Protein AF-O67959-F1 (afdb_monomer_lite)

Radius of gyration: 17.28 Å; chains: 1; bounding box: 51×31×46 Å

Foldseek 3Di:
DFFDELVCQVVVVLVVVLVVQLVVVVVVPDDSQRSQQPDDFVSQVSQFQLRYLLQADPPNDDDQCLAQHAFDKFQADKWKAFPVRFTWAWAADRSPDNDDWTFTAGPVRHTQAGDDPDPPPDDRHCVNRQMKIAGHHMPNHGDIGRPSVVVVVVSVQCNRGGHTDHDCPVNVHPNGRHGTPVSVVVVVPD

Sequence (190 aa):
LFGPTRYQWDQNFYRTEINRRVQSAMDDGATQEAAYAAIPEKLAFYDYVGNSPAKGGLFRVGAMVNGDGLATGWLGHISFQDRAGNDLQVRRIPNFFENFPVLLEDQNGVVRADIPFRRAEAKNSFEQQGVTATIYGGSMDGKTFTDTADVKRLARKAQLGEAFTFDRETYASDGVFRSSPRGWFTFGHA

Structure (mmCIF, N/CA/C/O backbone):
data_AF-O67959-F1
#
_entry.id   AF-O67959-F1
#
loop_
_atom_site.group_PDB
_atom_site.id
_atom_site.type_symbol
_atom_site.label_atom_id
_atom_site.label_alt_id
_atom_site.label_comp_id
_atom_site.label_asym_id
_atom_site.label_entity_id
_atom_site.label_seq_id
_atom_site.pdbx_PDB_ins_code
_atom_site.Cartn_x
_atom_site.Cartn_y
_atom_site.Cartn_z
_atom_site.occupancy
_atom_site.B_iso_or_equiv
_atom_site.auth_seq_id
_atom_site.auth_comp_id
_atom_site.auth_asym_id
_atom_site.auth_atom_id
_atom_site.pdbx_PDB_model_num
ATOM 1 N N . LEU A 1 1 ? 20.836 3.569 1.399 1.00 93.75 1 LEU A N 1
ATOM 2 C CA . LEU A 1 1 ? 21.686 3.607 0.188 1.00 93.75 1 LEU A CA 1
ATOM 3 C C . LEU A 1 1 ? 21.119 2.730 -0.928 1.00 93.75 1 LEU A C 1
ATOM 5 O O . LEU A 1 1 ? 20.777 3.279 -1.957 1.00 93.75 1 LEU A O 1
ATOM 9 N N . PHE A 1 2 ? 20.931 1.419 -0.728 1.00 96.31 2 PHE A N 1
ATOM 10 C CA . PHE A 1 2 ? 20.547 0.494 -1.818 1.00 96.31 2 PHE A CA 1
ATOM 11 C C . PHE A 1 2 ? 19.083 0.005 -1.804 1.00 96.31 2 PHE A C 1
ATOM 13 O O . PHE A 1 2 ? 18.748 -0.959 -2.484 1.00 96.31 2 PHE A O 1
ATOM 20 N N . GLY A 1 3 ? 18.211 0.625 -1.007 1.00 96.50 3 GLY A N 1
ATOM 21 C CA . GLY A 1 3 ? 16.834 0.154 -0.803 1.00 96.50 3 GLY A CA 1
ATOM 22 C C . GLY A 1 3 ? 16.719 -1.107 0.077 1.00 96.50 3 GLY A C 1
ATOM 23 O O . GLY A 1 3 ? 17.748 -1.662 0.507 1.00 96.50 3 GLY A O 1
ATOM 24 N N . PRO A 1 4 ? 15.479 -1.541 0.377 1.00 97.81 4 PRO A N 1
ATOM 25 C CA . PRO A 1 4 ? 15.210 -2.719 1.198 1.00 97.81 4 PRO A CA 1
ATOM 26 C C . PRO A 1 4 ? 15.563 -4.022 0.459 1.00 97.81 4 PRO A C 1
ATOM 28 O O . PRO A 1 4 ? 15.975 -4.024 -0.706 1.00 97.81 4 PRO A O 1
ATOM 31 N N . THR A 1 5 ? 15.461 -5.149 1.157 1.00 98.31 5 THR A N 1
ATOM 32 C CA . THR A 1 5 ? 15.641 -6.494 0.594 1.00 98.31 5 THR A CA 1
ATOM 33 C C . THR A 1 5 ? 14.285 -7.156 0.361 1.00 98.31 5 THR A C 1
ATOM 35 O O . THR A 1 5 ? 13.297 -6.827 1.014 1.00 98.31 5 THR A O 1
ATOM 38 N N . ARG A 1 6 ? 14.236 -8.151 -0.534 1.00 97.62 6 ARG A N 1
ATOM 39 C CA . ARG A 1 6 ? 13.015 -8.947 -0.742 1.00 97.62 6 ARG A CA 1
ATOM 40 C C . ARG A 1 6 ? 12.548 -9.669 0.528 1.00 97.62 6 ARG A C 1
ATOM 42 O O . ARG A 1 6 ? 11.352 -9.805 0.741 1.00 97.62 6 ARG A O 1
ATOM 49 N N . TYR A 1 7 ? 13.487 -10.069 1.388 1.00 98.06 7 TYR A N 1
ATOM 50 C CA . TYR A 1 7 ? 13.201 -10.809 2.616 1.00 98.06 7 TYR A CA 1
ATOM 51 C C . TYR A 1 7 ? 12.438 -9.960 3.631 1.00 98.06 7 TYR A C 1
ATOM 53 O O . TYR A 1 7 ? 11.571 -10.476 4.323 1.00 98.06 7 TYR A O 1
ATOM 61 N N . GLN A 1 8 ? 12.702 -8.651 3.671 1.00 98.25 8 GLN A N 1
ATOM 62 C CA . GLN A 1 8 ? 11.958 -7.732 4.533 1.00 98.25 8 GLN A CA 1
ATOM 63 C C . GLN A 1 8 ? 10.479 -7.653 4.140 1.00 98.25 8 GLN A C 1
ATOM 65 O O . GLN A 1 8 ? 9.629 -7.564 5.021 1.00 98.25 8 GLN A O 1
ATOM 70 N N . TRP A 1 9 ? 10.166 -7.739 2.842 1.00 98.25 9 TRP A N 1
ATOM 71 C CA . TRP A 1 9 ? 8.785 -7.871 2.375 1.00 98.25 9 TRP A CA 1
ATOM 72 C C . TRP A 1 9 ? 8.215 -9.260 2.684 1.00 98.25 9 TRP A C 1
ATOM 74 O O . TRP A 1 9 ? 7.156 -9.363 3.296 1.00 98.25 9 TRP A O 1
ATOM 84 N N . ASP A 1 10 ? 8.944 -10.323 2.322 1.00 96.88 10 ASP A N 1
ATOM 85 C CA . ASP A 1 10 ? 8.502 -11.715 2.504 1.00 96.88 10 ASP A CA 1
ATOM 86 C C . ASP A 1 10 ? 8.185 -12.039 3.982 1.00 96.88 10 ASP A C 1
ATOM 88 O O . ASP A 1 10 ? 7.288 -12.831 4.265 1.00 96.88 10 ASP A O 1
ATOM 92 N N . GLN A 1 11 ? 8.888 -11.402 4.924 1.00 97.44 11 GLN A N 1
ATOM 93 C CA . GLN A 1 11 ? 8.738 -11.596 6.371 1.00 97.44 11 GLN A CA 1
ATOM 94 C C . GLN A 1 11 ? 7.894 -10.512 7.062 1.00 97.44 11 GLN A C 1
ATOM 96 O O . GLN A 1 11 ? 7.811 -10.511 8.287 1.00 97.44 11 GLN A O 1
ATOM 101 N N . ASN A 1 12 ? 7.272 -9.584 6.320 1.00 97.00 12 ASN A N 1
ATOM 102 C CA . ASN A 1 12 ? 6.510 -8.461 6.890 1.00 97.00 12 ASN A CA 1
ATOM 103 C C . ASN A 1 12 ? 7.316 -7.632 7.918 1.00 97.00 12 ASN A C 1
ATOM 105 O O . ASN A 1 12 ? 6.776 -7.196 8.937 1.00 97.00 12 ASN A O 1
ATOM 109 N N . PHE A 1 13 ? 8.613 -7.420 7.678 1.00 98.31 13 PHE A N 1
ATOM 110 C CA . PHE A 1 13 ? 9.527 -6.794 8.640 1.00 98.31 13 PHE A CA 1
ATOM 111 C C . PHE A 1 13 ? 9.074 -5.382 9.042 1.00 98.31 13 PHE A C 1
ATOM 113 O O . PHE A 1 13 ? 8.917 -5.087 10.225 1.00 98.31 13 PHE A O 1
ATOM 120 N N . TYR A 1 14 ? 8.821 -4.514 8.056 1.00 98.19 14 TYR A N 1
ATOM 121 C CA . TYR A 1 14 ? 8.426 -3.127 8.311 1.00 98.19 14 TYR A CA 1
ATOM 122 C C . TYR A 1 14 ? 7.000 -3.024 8.848 1.00 98.19 14 TYR A C 1
ATOM 124 O O . TYR A 1 14 ? 6.778 -2.298 9.811 1.00 98.19 14 TYR A O 1
ATOM 132 N N . ARG A 1 15 ? 6.070 -3.824 8.316 1.00 97.44 15 ARG A N 1
ATOM 133 C CA . ARG A 1 15 ? 4.720 -3.977 8.871 1.00 97.44 15 ARG A CA 1
ATOM 134 C C . ARG A 1 15 ? 4.730 -4.329 10.360 1.00 97.44 15 ARG A C 1
ATOM 136 O O . ARG A 1 15 ? 3.985 -3.742 11.135 1.00 97.44 15 ARG A O 1
ATOM 143 N N . THR A 1 16 ? 5.581 -5.273 10.764 1.00 98.00 16 THR A N 1
ATOM 144 C CA . THR A 1 16 ? 5.701 -5.699 12.167 1.00 98.00 16 THR A CA 1
ATOM 145 C C . THR A 1 16 ? 6.178 -4.548 13.052 1.00 98.00 16 THR A C 1
ATOM 147 O O . THR A 1 16 ? 5.622 -4.331 14.125 1.00 98.00 16 THR A O 1
ATOM 150 N N . GLU A 1 17 ? 7.157 -3.764 12.592 1.00 98.25 17 GLU A N 1
ATOM 151 C CA . GLU A 1 17 ? 7.632 -2.582 13.323 1.00 98.25 17 GLU A CA 1
ATOM 152 C C . GLU A 1 17 ? 6.582 -1.461 13.387 1.00 98.25 17 GLU A C 1
ATOM 154 O O . GLU A 1 17 ? 6.448 -0.823 14.431 1.00 98.25 17 GLU A O 1
ATOM 159 N N . ILE A 1 18 ? 5.816 -1.231 12.313 1.00 98.12 18 ILE A N 1
ATOM 160 C CA . ILE A 1 18 ? 4.696 -0.274 12.310 1.00 98.12 18 ILE A CA 1
ATOM 161 C C . ILE A 1 18 ? 3.660 -0.697 13.353 1.00 98.12 18 ILE A C 1
ATOM 163 O O . ILE A 1 18 ? 3.357 0.084 14.252 1.00 98.12 18 ILE A O 1
ATOM 167 N N . ASN A 1 19 ? 3.199 -1.950 13.302 1.00 97.00 19 ASN A N 1
ATOM 168 C CA . ASN A 1 19 ? 2.220 -2.480 14.250 1.00 97.00 19 ASN A CA 1
ATOM 169 C C . ASN A 1 19 ? 2.716 -2.383 15.698 1.00 97.00 19 ASN A C 1
ATOM 171 O O . ASN A 1 19 ? 1.959 -1.983 16.576 1.00 97.00 19 ASN A O 1
ATOM 175 N N . ARG A 1 20 ? 3.997 -2.685 15.954 1.00 98.38 20 ARG A N 1
ATOM 176 C CA . ARG A 1 20 ? 4.595 -2.566 17.292 1.00 98.38 20 ARG A CA 1
ATOM 177 C C . ARG A 1 20 ? 4.549 -1.128 17.816 1.00 98.38 20 ARG A C 1
ATOM 179 O O . ARG A 1 20 ? 4.252 -0.921 18.988 1.00 98.38 20 ARG A O 1
ATOM 186 N N . ARG A 1 21 ? 4.860 -0.136 16.973 1.00 98.38 21 ARG A N 1
ATOM 187 C CA . ARG A 1 21 ? 4.819 1.287 17.357 1.00 98.38 21 ARG A CA 1
ATOM 188 C C . ARG A 1 21 ? 3.401 1.775 17.605 1.00 98.38 21 ARG A C 1
ATOM 190 O O . ARG A 1 21 ? 3.183 2.451 18.602 1.00 98.38 21 ARG A O 1
ATOM 197 N N . VAL A 1 22 ? 2.472 1.420 16.717 1.00 97.81 22 VAL A N 1
ATOM 198 C CA . VAL A 1 22 ? 1.054 1.771 16.860 1.00 97.81 22 VAL A CA 1
ATOM 199 C C . VAL A 1 22 ? 0.502 1.175 18.148 1.00 97.81 22 VAL A C 1
ATOM 201 O O . VAL A 1 22 ? -0.049 1.913 18.956 1.00 97.81 22 VAL A O 1
ATOM 204 N N . GLN A 1 23 ? 0.733 -0.120 18.386 1.00 97.31 23 GLN A N 1
ATOM 205 C CA . GLN A 1 23 ? 0.264 -0.787 19.597 1.00 97.31 23 GLN A CA 1
ATOM 206 C C . GLN A 1 23 ? 0.849 -0.145 20.855 1.00 97.31 23 GLN A C 1
ATOM 208 O O . GLN A 1 23 ? 0.097 0.189 21.756 1.00 97.31 23 GLN A O 1
ATOM 213 N N . SER A 1 24 ? 2.161 0.115 20.887 1.00 98.12 24 SER A N 1
ATOM 214 C CA . SER A 1 24 ? 2.796 0.789 22.027 1.00 98.12 24 SER A CA 1
ATOM 215 C C . SER A 1 24 ? 2.185 2.165 22.298 1.00 98.12 24 SER A C 1
ATOM 217 O O . SER A 1 24 ? 1.927 2.495 23.446 1.00 98.12 24 SER A O 1
ATOM 219 N N . ALA A 1 25 ? 1.926 2.963 21.258 1.00 97.62 25 ALA A N 1
ATOM 220 C CA . ALA A 1 25 ? 1.303 4.274 21.427 1.00 97.62 25 ALA A CA 1
ATOM 221 C C . ALA A 1 25 ? -0.144 4.161 21.938 1.00 97.62 25 ALA A C 1
ATOM 223 O O . ALA A 1 25 ? -0.565 4.965 22.768 1.00 97.62 25 ALA A O 1
ATOM 224 N N . MET A 1 26 ? -0.898 3.168 21.461 1.00 97.12 26 MET A N 1
ATOM 225 C CA . MET A 1 26 ? -2.262 2.905 21.926 1.00 97.12 26 MET A CA 1
ATOM 226 C C . MET A 1 26 ? -2.289 2.396 23.374 1.00 97.12 26 MET A C 1
ATOM 228 O O . MET A 1 26 ? -3.146 2.824 24.144 1.00 97.12 26 MET A O 1
ATOM 232 N N . ASP A 1 27 ? -1.331 1.553 23.766 1.00 97.69 27 ASP A N 1
ATOM 233 C CA . ASP A 1 27 ? -1.157 1.091 25.149 1.00 97.69 27 ASP A CA 1
ATOM 234 C C . ASP A 1 27 ? -0.826 2.266 26.092 1.00 97.69 27 ASP A C 1
ATOM 236 O O . ASP A 1 27 ? -1.288 2.297 27.233 1.00 97.69 27 ASP A O 1
ATOM 240 N N . ASP A 1 28 ? -0.109 3.277 25.587 1.00 97.06 28 ASP A N 1
ATOM 241 C CA . ASP A 1 28 ? 0.183 4.541 26.279 1.00 97.06 28 ASP A CA 1
ATOM 242 C C . ASP A 1 28 ? -0.999 5.545 26.251 1.00 97.06 28 ASP A C 1
ATOM 244 O O . ASP A 1 28 ? -0.882 6.674 26.738 1.00 97.06 28 ASP A O 1
ATOM 248 N N . GLY A 1 29 ? -2.156 5.151 25.705 1.00 97.12 29 GLY A N 1
ATOM 249 C CA . GLY A 1 29 ? -3.402 5.925 25.713 1.00 97.12 29 GLY A CA 1
ATOM 250 C C . GLY A 1 29 ? -3.641 6.815 24.489 1.00 97.12 29 GLY A C 1
ATOM 251 O O . GLY A 1 29 ? -4.577 7.619 24.501 1.00 97.12 29 GLY A O 1
ATOM 252 N N . ALA A 1 30 ? -2.831 6.704 23.432 1.00 97.00 30 ALA A N 1
ATOM 253 C CA . ALA A 1 30 ? -3.096 7.406 22.177 1.00 97.00 30 ALA A CA 1
ATOM 254 C C . ALA A 1 30 ? -4.336 6.836 21.468 1.00 97.00 30 ALA A C 1
ATOM 256 O O . ALA A 1 30 ? -4.597 5.632 21.499 1.00 97.00 30 ALA A O 1
ATOM 257 N N . THR A 1 31 ? -5.080 7.693 20.763 1.00 96.31 31 THR A N 1
ATOM 258 C CA . THR A 1 31 ? -6.111 7.213 19.831 1.00 96.31 31 THR A CA 1
ATOM 259 C C . THR A 1 31 ? -5.458 6.533 18.628 1.00 96.31 31 THR A C 1
ATOM 261 O O . THR A 1 31 ? -4.273 6.738 18.351 1.00 96.31 31 THR A O 1
ATOM 264 N N . GLN A 1 32 ? -6.224 5.738 17.880 1.00 93.44 32 GLN A N 1
ATOM 265 C CA . GLN A 1 32 ? -5.716 5.068 16.682 1.00 93.44 32 GLN A CA 1
ATOM 266 C C . GLN A 1 32 ? -5.215 6.081 15.639 1.00 93.44 32 GLN A C 1
ATOM 268 O O . GLN A 1 32 ? -4.137 5.900 15.072 1.00 93.44 32 GLN A O 1
ATOM 273 N N . GLU A 1 33 ? -5.937 7.187 15.449 1.00 94.94 33 GLU A N 1
ATOM 274 C CA . GLU A 1 33 ? -5.541 8.307 14.585 1.00 94.94 33 GLU A CA 1
ATOM 275 C C . GLU A 1 33 ? -4.178 8.866 15.014 1.00 94.94 33 GLU A C 1
ATOM 277 O O . GLU A 1 33 ? -3.256 8.951 14.204 1.00 94.94 33 GLU A O 1
ATOM 282 N N . ALA A 1 34 ? -4.013 9.177 16.306 1.00 96.38 34 ALA A N 1
ATOM 283 C CA . ALA A 1 34 ? -2.767 9.724 16.839 1.00 96.38 34 ALA A CA 1
ATOM 284 C C . ALA A 1 34 ? -1.597 8.730 16.727 1.00 96.38 34 ALA A C 1
ATOM 286 O O . ALA A 1 34 ? -0.476 9.122 16.392 1.00 96.38 34 ALA A O 1
ATOM 287 N N . ALA A 1 35 ? -1.858 7.442 16.964 1.00 97.56 35 ALA A N 1
ATOM 288 C CA . ALA A 1 35 ? -0.858 6.386 16.871 1.00 97.56 35 ALA A CA 1
ATOM 289 C C . ALA A 1 35 ? -0.330 6.221 15.435 1.00 97.56 35 ALA A C 1
ATOM 291 O O . ALA A 1 35 ? 0.885 6.153 15.231 1.00 97.56 35 ALA A O 1
ATOM 292 N N . TYR A 1 36 ? -1.212 6.218 14.429 1.00 97.44 36 TYR A N 1
ATOM 293 C CA . TYR A 1 36 ? -0.796 6.160 13.023 1.00 97.44 36 TYR A CA 1
ATOM 294 C C . TYR A 1 36 ? -0.210 7.481 12.518 1.00 97.44 36 TYR A C 1
ATOM 296 O O . TYR A 1 36 ? 0.742 7.454 11.738 1.00 97.44 36 TYR A O 1
ATOM 304 N N . ALA A 1 37 ? -0.697 8.632 12.989 1.00 96.19 37 ALA A N 1
ATOM 305 C CA . ALA A 1 37 ? -0.118 9.936 12.663 1.00 96.19 37 ALA A CA 1
ATOM 306 C C . ALA A 1 37 ? 1.339 10.074 13.145 1.00 96.19 37 ALA A C 1
ATOM 308 O O . ALA A 1 37 ? 2.130 10.787 12.528 1.00 96.19 37 ALA A O 1
ATOM 309 N N . ALA A 1 38 ? 1.722 9.360 14.209 1.00 97.00 38 ALA A N 1
ATOM 310 C CA . ALA A 1 38 ? 3.095 9.321 14.711 1.00 97.00 38 ALA A CA 1
ATOM 311 C C . ALA A 1 38 ? 4.044 8.431 13.879 1.00 97.00 38 ALA A C 1
ATOM 313 O O . ALA A 1 38 ? 5.261 8.444 14.107 1.00 97.00 38 ALA A O 1
ATOM 314 N N . ILE A 1 39 ? 3.535 7.646 12.922 1.00 98.06 39 ILE A N 1
ATOM 315 C CA . ILE A 1 39 ? 4.366 6.783 12.077 1.00 98.06 39 ILE A CA 1
ATOM 316 C C . ILE A 1 39 ? 5.123 7.629 11.046 1.00 98.06 39 ILE A C 1
ATOM 318 O O . ILE A 1 39 ? 4.508 8.335 10.249 1.00 98.06 39 ILE A O 1
ATOM 322 N N . PRO A 1 40 ? 6.468 7.542 10.988 1.00 97.94 40 PRO A N 1
ATOM 323 C CA . PRO A 1 40 ? 7.226 8.271 9.980 1.00 97.94 40 PRO A CA 1
ATOM 324 C C . PRO A 1 40 ? 6.880 7.785 8.570 1.00 97.94 40 PRO A C 1
ATOM 326 O O . PRO A 1 40 ? 6.991 6.588 8.292 1.00 97.94 40 PRO A O 1
ATOM 329 N N . GLU A 1 41 ? 6.600 8.702 7.639 1.00 97.50 41 GLU A N 1
ATOM 330 C CA . GLU A 1 41 ? 6.293 8.346 6.242 1.00 97.50 41 GLU A CA 1
ATOM 331 C C . GLU A 1 41 ? 7.388 7.487 5.600 1.00 97.50 41 GLU A C 1
ATOM 333 O O . GLU A 1 41 ? 7.112 6.578 4.826 1.00 97.50 41 GLU A O 1
ATOM 338 N N . LYS A 1 42 ? 8.652 7.715 5.972 1.00 97.69 42 LYS A N 1
ATOM 339 C CA . LYS A 1 42 ? 9.783 6.904 5.507 1.00 97.69 42 LYS A CA 1
ATOM 340 C C . LYS A 1 42 ? 9.677 5.439 5.937 1.00 97.69 42 LYS A C 1
ATOM 342 O O . LYS A 1 42 ? 10.090 4.560 5.185 1.00 97.69 42 LYS A O 1
ATOM 347 N N . LEU A 1 43 ? 9.177 5.177 7.146 1.00 98.25 43 LEU A N 1
ATOM 348 C CA . LEU A 1 43 ? 8.950 3.817 7.633 1.00 98.25 43 LEU A CA 1
ATOM 349 C C . LEU A 1 43 ? 7.789 3.172 6.871 1.00 98.25 43 LEU A C 1
ATOM 351 O O . LEU A 1 43 ? 7.957 2.061 6.375 1.00 98.25 43 LEU A O 1
ATOM 355 N N . ALA A 1 44 ? 6.676 3.893 6.711 1.00 98.12 44 ALA A N 1
ATOM 356 C CA . ALA A 1 44 ? 5.541 3.439 5.909 1.00 98.12 44 ALA A CA 1
ATOM 357 C C . ALA A 1 44 ? 5.959 3.138 4.459 1.00 98.12 44 ALA A C 1
ATOM 359 O O . ALA A 1 44 ? 5.588 2.110 3.903 1.00 98.12 44 ALA A O 1
ATOM 360 N N . PHE A 1 45 ? 6.820 3.966 3.862 1.00 98.38 45 PHE A N 1
ATOM 361 C CA . PHE A 1 45 ? 7.267 3.772 2.485 1.00 98.38 45 PHE A CA 1
ATOM 362 C C . PHE A 1 45 ? 8.128 2.517 2.317 1.00 98.38 45 PHE A C 1
ATOM 364 O O . PHE A 1 45 ? 8.064 1.860 1.283 1.00 98.38 45 PHE A O 1
ATOM 371 N N . TYR A 1 46 ? 8.899 2.112 3.330 1.00 98.31 46 TYR A N 1
ATOM 372 C CA . TYR A 1 46 ? 9.590 0.820 3.275 1.00 98.31 46 TYR A CA 1
ATOM 373 C C . TYR A 1 46 ? 8.632 -0.378 3.289 1.00 98.31 46 TYR A C 1
ATOM 375 O O . TYR A 1 46 ? 8.996 -1.442 2.787 1.00 98.31 46 TYR A O 1
ATOM 383 N N . ASP A 1 47 ? 7.416 -0.208 3.809 1.00 98.44 47 ASP A N 1
ATOM 384 C CA . ASP A 1 47 ? 6.373 -1.231 3.856 1.00 98.44 47 ASP A CA 1
ATOM 385 C C . ASP A 1 47 ? 5.457 -1.222 2.615 1.00 98.44 47 ASP A C 1
ATOM 387 O O . ASP A 1 47 ? 4.262 -1.506 2.688 1.00 98.44 47 ASP A O 1
ATOM 391 N N . TYR A 1 48 ? 6.031 -0.909 1.453 1.00 98.38 48 TYR A N 1
ATOM 392 C CA . TYR A 1 48 ? 5.372 -0.905 0.149 1.00 98.38 48 TYR A CA 1
ATOM 393 C C . TYR A 1 48 ? 6.145 -1.779 -0.847 1.00 98.38 48 TYR A C 1
ATOM 395 O O . TYR A 1 48 ? 7.360 -1.642 -1.020 1.00 98.38 48 TYR A O 1
ATOM 403 N N . VAL A 1 49 ? 5.440 -2.683 -1.532 1.00 98.19 49 VAL A N 1
ATOM 404 C CA . VAL A 1 49 ? 6.042 -3.727 -2.377 1.00 98.19 49 VAL A CA 1
ATOM 405 C C . VAL A 1 49 ? 6.780 -3.178 -3.593 1.00 98.19 49 VAL A C 1
ATOM 407 O O . VAL A 1 49 ? 7.709 -3.827 -4.071 1.00 98.19 49 VAL A O 1
ATOM 410 N N . GLY A 1 50 ? 6.430 -1.978 -4.071 1.00 97.75 50 GLY A N 1
ATOM 411 C CA . GLY A 1 50 ? 7.156 -1.327 -5.166 1.00 97.75 50 GLY A CA 1
ATOM 412 C C . GLY A 1 50 ? 8.618 -1.037 -4.820 1.00 97.75 50 GLY A C 1
ATOM 413 O O . GLY A 1 50 ? 9.452 -0.948 -5.715 1.00 97.75 50 GLY A O 1
ATOM 414 N N . ASN A 1 51 ? 8.959 -1.009 -3.525 1.00 98.25 51 ASN A N 1
ATOM 415 C CA . ASN A 1 51 ? 10.337 -0.896 -3.056 1.00 98.25 51 ASN A CA 1
ATOM 416 C C . ASN A 1 51 ? 11.089 -2.234 -2.980 1.00 98.25 51 ASN A C 1
ATOM 418 O O . ASN A 1 51 ? 12.306 -2.242 -2.769 1.00 98.25 51 ASN A O 1
ATOM 422 N N . SER A 1 52 ? 10.408 -3.368 -3.172 1.00 97.94 52 SER A N 1
ATOM 423 C CA . SER A 1 52 ? 11.047 -4.680 -3.205 1.00 97.94 52 SER A CA 1
ATOM 424 C C . SER A 1 52 ? 11.912 -4.835 -4.464 1.00 97.94 52 SER A C 1
ATOM 426 O O . SER A 1 52 ? 11.411 -4.704 -5.583 1.00 97.94 52 SER A O 1
ATOM 428 N N . PRO A 1 53 ? 13.197 -5.220 -4.335 1.00 97.69 53 PRO A N 1
ATOM 429 C CA . PRO A 1 53 ? 14.065 -5.450 -5.492 1.00 97.69 53 PRO A CA 1
ATOM 430 C C . PRO A 1 53 ? 13.64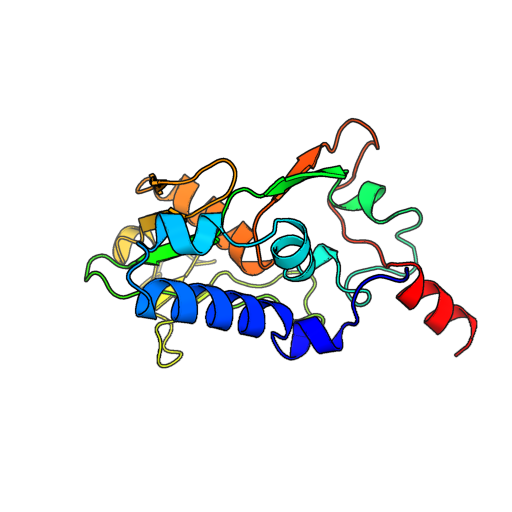2 -6.668 -6.334 1.00 97.69 53 PRO A C 1
ATOM 432 O O . PRO A 1 53 ? 14.201 -6.889 -7.401 1.00 97.69 53 PRO A O 1
ATOM 435 N N . ALA A 1 54 ? 12.675 -7.468 -5.871 1.00 97.50 54 ALA A N 1
ATOM 436 C CA . ALA A 1 54 ? 12.199 -8.676 -6.545 1.00 97.50 54 ALA A CA 1
ATOM 437 C C . ALA A 1 54 ? 10.921 -8.464 -7.385 1.00 97.50 54 ALA A C 1
ATOM 439 O O . ALA A 1 54 ? 10.272 -9.440 -7.744 1.00 97.50 54 ALA A O 1
ATOM 440 N N . LYS A 1 55 ? 10.553 -7.209 -7.691 1.00 96.06 55 LYS A N 1
ATOM 441 C CA . LYS A 1 55 ? 9.364 -6.851 -8.495 1.00 96.06 55 LYS A CA 1
ATOM 442 C C . LYS A 1 55 ? 9.672 -6.249 -9.871 1.00 96.06 55 LYS A C 1
ATOM 444 O O . LYS A 1 55 ? 8.752 -5.866 -10.591 1.00 96.06 55 LYS A O 1
ATOM 449 N N . GLY A 1 56 ? 10.950 -6.132 -10.229 1.00 95.00 56 GLY A N 1
ATOM 450 C CA . GLY A 1 56 ? 11.373 -5.602 -11.526 1.00 95.00 56 GLY A CA 1
ATOM 451 C C . GLY A 1 56 ? 11.188 -6.582 -12.688 1.00 95.00 56 GLY A C 1
ATOM 452 O O . GLY A 1 56 ? 10.575 -7.633 -12.556 1.00 95.00 56 GLY A O 1
ATOM 453 N N . GLY A 1 57 ? 11.770 -6.245 -13.839 1.00 95.88 57 GLY A N 1
ATOM 454 C CA . GLY A 1 57 ? 11.855 -7.133 -14.998 1.00 95.88 57 GLY A CA 1
ATOM 455 C C . GLY A 1 57 ? 13.101 -6.822 -15.823 1.00 95.88 57 GLY A C 1
ATOM 456 O O . GLY A 1 57 ? 13.550 -5.678 -15.836 1.00 95.88 57 GLY A O 1
ATOM 457 N N . LEU A 1 58 ? 13.650 -7.824 -16.517 1.00 97.12 58 LEU A N 1
ATOM 458 C CA . LEU A 1 58 ? 14.949 -7.724 -17.204 1.00 97.12 58 LEU A CA 1
ATOM 459 C C . LEU A 1 58 ? 15.020 -6.573 -18.221 1.00 97.12 58 LEU A C 1
ATOM 461 O O . LEU A 1 58 ? 16.035 -5.899 -18.326 1.00 97.12 58 LEU A O 1
ATOM 465 N N . PHE A 1 59 ? 13.930 -6.325 -18.944 1.00 97.44 59 P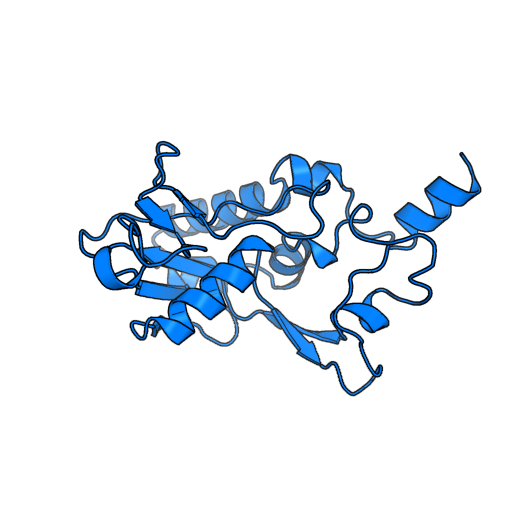HE A N 1
ATOM 466 C CA . PHE A 1 59 ? 13.857 -5.256 -19.947 1.00 97.44 59 PHE A CA 1
ATOM 467 C C . PHE A 1 59 ? 13.088 -4.022 -19.461 1.00 97.44 59 PHE A C 1
ATOM 469 O O . PHE A 1 59 ? 12.852 -3.091 -20.227 1.00 97.44 59 PHE A O 1
ATOM 476 N N . ARG A 1 60 ? 12.711 -3.980 -18.177 1.00 96.06 60 ARG A N 1
ATOM 477 C CA . ARG A 1 60 ? 12.110 -2.798 -17.548 1.00 96.06 60 ARG A CA 1
ATOM 478 C C . ARG A 1 60 ? 13.240 -1.884 -17.074 1.00 96.06 60 ARG A C 1
ATOM 480 O O . ARG A 1 60 ? 13.612 -1.879 -15.902 1.00 96.06 60 ARG A O 1
ATOM 487 N N . VAL A 1 61 ? 13.836 -1.178 -18.030 1.00 94.44 61 VAL A N 1
ATOM 488 C CA . VAL A 1 61 ? 15.003 -0.314 -17.813 1.00 94.44 61 VAL A CA 1
ATOM 489 C C . VAL A 1 61 ? 14.630 0.999 -17.118 1.00 94.44 61 VAL A C 1
ATOM 491 O O . VAL A 1 61 ? 13.480 1.441 -17.159 1.00 94.44 61 VAL A O 1
ATOM 494 N N . GLY A 1 62 ? 15.623 1.651 -16.515 1.00 95.31 62 GLY A N 1
ATOM 495 C CA . GLY A 1 62 ? 15.471 2.959 -15.876 1.00 95.31 62 GLY A CA 1
ATOM 496 C C . GLY A 1 62 ? 15.289 2.894 -14.360 1.00 95.31 62 GLY A C 1
ATOM 497 O O . GLY A 1 62 ? 15.450 1.845 -13.733 1.00 95.31 62 GLY A O 1
ATOM 498 N N . ALA A 1 63 ? 14.995 4.049 -13.767 1.00 97.38 63 ALA A N 1
ATOM 499 C CA . ALA A 1 63 ? 14.839 4.196 -12.326 1.00 97.38 63 ALA A CA 1
ATOM 500 C C . ALA A 1 63 ? 13.463 3.702 -11.865 1.00 97.38 63 ALA A C 1
ATOM 502 O O . ALA A 1 63 ? 12.512 3.681 -12.639 1.00 97.38 63 ALA A O 1
ATOM 503 N N . MET A 1 64 ? 13.331 3.360 -10.581 1.00 98.19 64 MET A N 1
ATOM 504 C CA . MET A 1 64 ? 12.051 2.921 -10.003 1.00 98.19 64 MET A CA 1
ATOM 505 C C . MET A 1 64 ? 10.919 3.924 -10.258 1.00 98.19 64 MET A C 1
ATOM 507 O O . MET A 1 64 ? 9.837 3.515 -10.661 1.00 98.19 64 MET A O 1
ATOM 511 N N . VAL A 1 65 ? 11.220 5.225 -10.177 1.00 98.00 65 VAL A N 1
ATOM 512 C CA . VAL A 1 65 ? 10.265 6.312 -10.451 1.00 98.00 65 VAL A CA 1
ATOM 513 C C . VAL A 1 65 ? 9.725 6.332 -11.883 1.00 98.00 65 VAL A C 1
ATOM 515 O O . VAL A 1 65 ? 8.654 6.872 -12.093 1.00 98.00 65 VAL A O 1
ATOM 518 N N . ASN A 1 66 ? 10.398 5.722 -12.868 1.00 97.69 66 ASN A N 1
ATOM 519 C CA . ASN A 1 66 ? 9.834 5.565 -14.217 1.00 97.69 66 ASN A CA 1
ATOM 520 C C . ASN A 1 66 ? 8.701 4.519 -14.262 1.00 97.69 66 ASN A C 1
ATOM 522 O O . ASN A 1 66 ? 8.014 4.401 -15.275 1.00 97.69 66 ASN A O 1
ATOM 526 N N . GLY A 1 67 ? 8.541 3.729 -13.197 1.00 97.44 67 GLY A N 1
ATOM 527 C CA . GLY A 1 67 ? 7.490 2.736 -13.027 1.00 97.44 67 GLY A CA 1
ATOM 528 C C . GLY A 1 67 ? 6.256 3.307 -12.368 1.00 97.44 67 GLY A C 1
ATOM 529 O O . GLY A 1 67 ? 5.368 3.829 -13.033 1.00 97.44 67 GLY A O 1
ATOM 530 N N . ASP A 1 68 ? 6.177 3.170 -11.054 1.00 96.50 68 ASP A N 1
ATOM 531 C CA . ASP A 1 68 ? 5.017 3.584 -10.266 1.00 96.50 68 ASP A CA 1
ATOM 532 C C . ASP A 1 68 ? 4.909 5.104 -10.070 1.00 96.50 68 ASP A C 1
ATOM 534 O O . ASP A 1 68 ? 3.804 5.605 -9.852 1.00 96.50 68 ASP A O 1
ATOM 538 N N . GLY A 1 69 ? 6.011 5.833 -10.243 1.00 98.00 69 GLY A N 1
ATOM 539 C CA . GLY A 1 69 ? 6.066 7.293 -10.216 1.00 98.00 69 GLY A CA 1
ATOM 540 C C . GLY A 1 69 ? 6.892 7.841 -9.057 1.00 98.00 69 GLY A C 1
ATOM 541 O O . GLY A 1 69 ? 7.467 7.105 -8.252 1.00 98.00 69 GLY A O 1
ATOM 542 N N . LEU A 1 70 ? 6.946 9.166 -8.949 1.00 97.88 70 LEU A N 1
ATOM 543 C CA . LEU A 1 70 ? 7.543 9.841 -7.801 1.00 97.88 70 LEU A CA 1
ATOM 544 C C . LEU A 1 70 ? 6.547 9.839 -6.638 1.00 97.88 70 LEU A C 1
ATOM 546 O O . LEU A 1 70 ? 5.492 10.459 -6.735 1.00 97.88 70 LEU A O 1
ATOM 550 N N . ALA A 1 71 ? 6.874 9.167 -5.535 1.00 97.19 71 ALA A N 1
ATOM 551 C CA . ALA A 1 71 ? 6.042 9.196 -4.334 1.00 97.19 71 ALA A CA 1
ATOM 552 C C . ALA A 1 71 ? 5.975 10.624 -3.760 1.00 97.19 71 ALA A C 1
ATOM 554 O O . ALA A 1 71 ? 7.009 11.207 -3.434 1.00 97.19 71 ALA A O 1
ATOM 555 N N . THR A 1 72 ? 4.768 11.179 -3.632 1.00 96.56 72 THR A N 1
ATOM 556 C CA . THR A 1 72 ? 4.545 12.565 -3.180 1.00 96.56 72 THR A CA 1
ATOM 557 C C . THR A 1 72 ? 4.034 12.671 -1.747 1.00 96.56 72 THR A C 1
ATOM 559 O O . THR A 1 72 ? 4.169 13.728 -1.139 1.00 96.56 72 THR A O 1
ATOM 562 N N . GLY A 1 73 ? 3.445 11.606 -1.200 1.00 96.75 73 GLY A N 1
ATOM 563 C CA . GLY A 1 73 ? 2.958 11.595 0.178 1.00 96.75 73 GLY A CA 1
ATOM 564 C C . GLY A 1 73 ? 2.254 10.299 0.560 1.00 96.75 73 GLY A C 1
ATOM 565 O O . GLY A 1 73 ? 1.726 9.580 -0.302 1.00 96.75 73 GLY A O 1
ATOM 566 N N . TRP A 1 74 ? 2.249 10.004 1.859 1.00 98.19 74 TRP A N 1
ATOM 567 C CA . TRP A 1 74 ? 1.542 8.853 2.413 1.00 98.19 74 TRP A CA 1
ATOM 568 C C . TRP A 1 74 ? 0.035 9.145 2.479 1.00 98.19 74 TRP A C 1
ATOM 570 O O . TRP A 1 74 ? -0.404 10.215 2.916 1.00 98.19 74 TRP A O 1
ATOM 580 N N . LEU A 1 75 ? -0.789 8.204 2.009 1.00 97.12 75 LEU A N 1
ATOM 581 C CA . LEU A 1 75 ? -2.247 8.320 2.132 1.00 97.12 75 LEU A CA 1
ATOM 582 C C . LEU A 1 75 ? -2.694 8.137 3.585 1.00 97.12 75 LEU A C 1
ATOM 584 O O . LEU A 1 75 ? -3.668 8.767 3.979 1.00 97.12 75 LEU A O 1
ATOM 588 N N . GLY A 1 76 ? -1.968 7.324 4.350 1.00 97.19 76 GLY A N 1
ATOM 589 C CA . GLY A 1 76 ? -2.374 6.829 5.660 1.00 97.19 76 GLY A CA 1
ATOM 590 C C . GLY A 1 76 ? -2.582 5.318 5.639 1.00 97.19 76 GLY A C 1
ATOM 591 O O . GLY A 1 76 ? -2.678 4.697 4.572 1.00 97.19 76 GLY A O 1
ATOM 592 N N . HIS A 1 77 ? -2.662 4.732 6.827 1.00 97.94 77 HIS A N 1
ATOM 593 C CA . HIS A 1 77 ? -2.944 3.319 7.005 1.00 97.94 77 HIS A CA 1
ATOM 594 C C . HIS A 1 77 ? -4.427 3.044 6.768 1.00 97.94 77 HIS A C 1
ATOM 596 O O . HIS A 1 77 ? -5.287 3.657 7.397 1.00 97.94 77 HIS A O 1
ATOM 602 N N . ILE A 1 78 ? -4.734 2.111 5.869 1.00 98.00 78 ILE A N 1
ATOM 603 C CA . ILE A 1 78 ? -6.111 1.771 5.509 1.00 98.00 78 ILE A CA 1
ATOM 604 C C . ILE A 1 78 ? -6.561 0.577 6.355 1.00 98.00 78 ILE A C 1
ATOM 606 O O . ILE A 1 78 ? -6.109 -0.546 6.125 1.00 98.00 78 ILE A O 1
ATOM 610 N N . SER A 1 79 ? -7.473 0.819 7.290 1.00 97.31 79 SER A N 1
ATOM 611 C CA . SER A 1 79 ? -8.171 -0.220 8.047 1.00 97.31 79 SER A CA 1
ATOM 612 C C . SER A 1 79 ? -9.474 -0.601 7.352 1.00 97.31 79 SER A C 1
ATOM 614 O O . SER A 1 79 ? -10.156 0.267 6.806 1.00 97.31 79 SER A O 1
ATOM 616 N N . PHE A 1 80 ? -9.833 -1.883 7.372 1.00 98.25 80 PHE A N 1
ATOM 617 C CA . PHE A 1 80 ? -11.076 -2.389 6.791 1.00 98.25 80 PHE A CA 1
ATOM 618 C C . PHE A 1 80 ? -11.914 -3.072 7.861 1.00 98.25 80 PHE A C 1
ATOM 620 O O . PHE A 1 80 ? -11.372 -3.818 8.671 1.00 98.25 80 PHE A O 1
ATOM 627 N N . GLN A 1 81 ? -13.229 -2.877 7.813 1.00 97.81 81 GLN A N 1
ATOM 628 C CA . GLN A 1 81 ? -14.175 -3.569 8.688 1.00 97.81 81 GLN A CA 1
ATOM 629 C C . GLN A 1 81 ? -15.332 -4.143 7.878 1.00 97.81 81 GLN A C 1
ATOM 631 O O . GLN A 1 81 ? -15.722 -3.573 6.857 1.00 97.81 81 GLN A O 1
ATOM 636 N N . ASP A 1 82 ? -15.873 -5.280 8.311 1.00 95.81 82 ASP A N 1
ATOM 637 C CA . ASP A 1 82 ? -17.141 -5.796 7.786 1.00 95.81 82 ASP A CA 1
ATOM 638 C C . ASP A 1 82 ? -18.355 -5.138 8.469 1.00 95.81 82 ASP A C 1
ATOM 640 O O . ASP A 1 82 ? -18.230 -4.355 9.413 1.00 95.81 82 ASP A O 1
ATOM 644 N N . ARG A 1 83 ? -19.570 -5.481 8.021 1.00 94.94 83 ARG A N 1
ATOM 645 C CA . ARG A 1 83 ? -20.812 -4.981 8.637 1.00 94.94 83 ARG A CA 1
ATOM 646 C C . ARG A 1 83 ? -20.958 -5.354 10.121 1.00 94.94 83 ARG A C 1
ATOM 648 O O . ARG A 1 83 ? -21.704 -4.685 10.832 1.00 94.94 83 ARG A O 1
ATOM 655 N N . ALA A 1 84 ? -20.308 -6.424 10.576 1.00 93.12 84 ALA A N 1
ATOM 656 C CA . ALA A 1 84 ? -20.332 -6.849 11.973 1.00 93.12 84 ALA A CA 1
ATOM 657 C C . ALA A 1 84 ? -19.280 -6.122 12.833 1.00 93.12 84 ALA A C 1
ATOM 659 O O . ALA A 1 84 ? -19.262 -6.323 14.046 1.00 93.12 84 ALA A O 1
ATOM 660 N N . GLY A 1 85 ? -18.451 -5.262 12.231 1.00 94.12 85 GLY A N 1
ATOM 661 C CA . GLY A 1 85 ? -17.397 -4.515 12.912 1.00 94.12 85 GLY A CA 1
ATOM 662 C C . GLY A 1 85 ? -16.118 -5.321 13.133 1.00 94.12 85 GLY A C 1
ATOM 663 O O . GLY A 1 85 ? -15.285 -4.910 13.936 1.00 94.12 85 GLY A O 1
ATOM 664 N N . ASN A 1 86 ? -15.948 -6.465 12.460 1.00 95.25 86 ASN A N 1
ATOM 665 C CA . ASN A 1 86 ? -14.708 -7.232 12.552 1.00 95.25 86 ASN A CA 1
ATOM 666 C C . ASN A 1 86 ? -13.627 -6.574 11.694 1.00 95.25 86 ASN A C 1
ATOM 668 O O . ASN A 1 86 ? -13.861 -6.299 10.515 1.00 95.25 86 ASN A O 1
ATOM 672 N N . ASP A 1 87 ? -12.430 -6.403 12.255 1.00 96.06 87 ASP A N 1
ATOM 673 C CA . ASP A 1 87 ? -11.278 -5.922 11.497 1.00 96.06 87 ASP A CA 1
ATOM 674 C C . ASP A 1 87 ? -10.830 -6.954 10.459 1.00 96.06 87 ASP A C 1
ATOM 676 O O . ASP A 1 87 ? -10.622 -8.139 10.753 1.00 96.06 87 ASP A O 1
ATOM 680 N N . LEU A 1 88 ? -10.633 -6.472 9.237 1.00 97.69 88 LEU A N 1
ATOM 681 C CA . LEU A 1 88 ? -10.204 -7.253 8.091 1.00 97.69 88 LEU A CA 1
ATOM 682 C C . LEU A 1 88 ? -8.843 -6.775 7.592 1.00 97.69 88 LEU A C 1
ATOM 684 O O . LEU A 1 88 ? -8.557 -5.581 7.500 1.00 97.69 88 LEU A O 1
ATOM 688 N N . GLN A 1 89 ? -8.011 -7.725 7.185 1.00 96.38 89 GLN A N 1
ATOM 689 C CA . GLN A 1 89 ? -6.697 -7.463 6.619 1.00 96.38 89 GLN A CA 1
ATOM 690 C C . GLN A 1 89 ? -6.639 -7.910 5.168 1.00 96.38 89 GLN A C 1
ATOM 692 O O . GLN A 1 89 ? -7.004 -9.033 4.827 1.00 96.38 89 GLN A O 1
ATOM 697 N N . VAL A 1 90 ? -6.117 -7.048 4.297 1.00 97.88 90 VAL A N 1
ATOM 698 C CA . VAL A 1 90 ? -5.890 -7.418 2.899 1.00 97.88 90 VAL A CA 1
ATOM 699 C C . VAL A 1 90 ? -4.689 -8.357 2.796 1.00 97.88 90 VAL A C 1
ATOM 701 O O . VAL A 1 90 ? -3.586 -8.042 3.261 1.00 97.88 90 VAL A O 1
ATOM 704 N N . ARG A 1 91 ? -4.869 -9.494 2.119 1.00 97.12 91 ARG A N 1
ATOM 705 C CA . ARG A 1 91 ? -3.776 -10.417 1.807 1.00 97.12 91 ARG A CA 1
ATOM 706 C C . ARG A 1 91 ? -2.790 -9.748 0.845 1.00 97.12 91 ARG A C 1
ATOM 708 O O . ARG A 1 91 ? -3.101 -9.505 -0.320 1.00 97.12 91 ARG A O 1
ATOM 715 N N . ARG A 1 92 ? -1.579 -9.472 1.337 1.00 96.81 92 ARG A N 1
ATOM 716 C CA . ARG A 1 92 ? -0.506 -8.830 0.560 1.00 96.81 92 ARG A CA 1
ATOM 717 C C . ARG A 1 92 ? 0.014 -9.705 -0.575 1.00 96.81 92 ARG A C 1
ATOM 719 O O . ARG A 1 92 ? 0.129 -10.923 -0.415 1.00 96.81 92 ARG A O 1
ATOM 726 N N . ILE A 1 93 ? 0.391 -9.059 -1.679 1.00 97.81 93 ILE A N 1
ATOM 727 C CA . ILE A 1 93 ? 0.982 -9.720 -2.845 1.00 97.81 93 ILE A CA 1
ATOM 728 C C . ILE A 1 93 ? 2.371 -10.298 -2.512 1.00 97.81 93 ILE A C 1
ATOM 730 O O . ILE A 1 93 ? 3.265 -9.562 -2.085 1.00 97.81 93 ILE A O 1
ATOM 734 N N . PRO A 1 94 ? 2.610 -11.606 -2.710 1.00 97.38 94 PRO A N 1
ATOM 735 C CA . PRO A 1 94 ? 3.955 -12.165 -2.610 1.00 97.38 94 PRO A CA 1
ATOM 736 C C . PRO A 1 94 ? 4.829 -11.717 -3.788 1.00 97.38 94 PRO A C 1
ATOM 738 O O . PRO A 1 94 ? 4.327 -11.511 -4.892 1.00 97.38 94 PRO A O 1
ATOM 741 N N . ASN A 1 95 ? 6.151 -11.652 -3.593 1.00 95.19 95 ASN A N 1
ATOM 742 C CA . ASN A 1 95 ? 7.091 -11.201 -4.632 1.00 95.19 95 ASN A CA 1
ATOM 743 C C . ASN A 1 95 ? 6.971 -11.970 -5.965 1.00 95.19 95 ASN A C 1
ATOM 745 O O . ASN A 1 95 ? 7.186 -11.386 -7.018 1.00 95.19 95 ASN A O 1
ATOM 749 N N . PHE A 1 96 ? 6.612 -13.259 -5.924 1.00 96.94 96 PHE A N 1
ATOM 750 C CA . PHE A 1 96 ? 6.514 -14.118 -7.112 1.00 96.94 96 PHE A CA 1
ATOM 751 C C . PHE A 1 96 ? 5.395 -13.716 -8.089 1.00 96.94 96 PHE A C 1
ATOM 753 O O . PHE A 1 96 ? 5.485 -13.995 -9.279 1.00 96.94 96 PHE A O 1
ATOM 760 N N . PHE A 1 97 ? 4.323 -13.092 -7.602 1.00 97.25 97 PHE A N 1
ATOM 761 C CA . PHE A 1 97 ? 3.140 -12.819 -8.414 1.00 97.25 97 PHE A CA 1
ATOM 762 C C . PHE A 1 97 ? 3.246 -11.461 -9.108 1.00 97.25 97 PHE A C 1
ATOM 764 O O . PHE A 1 97 ? 3.492 -10.454 -8.448 1.00 97.25 97 PHE A O 1
ATOM 771 N N . GLU A 1 98 ? 2.991 -11.402 -10.418 1.00 95.06 98 GLU A N 1
ATOM 772 C CA . GLU A 1 98 ? 2.788 -10.133 -11.142 1.00 95.06 98 GLU A CA 1
ATOM 773 C C . GLU A 1 98 ? 1.438 -9.502 -10.771 1.00 95.06 98 GLU A C 1
ATOM 775 O O . GLU A 1 98 ? 1.381 -8.326 -10.427 1.00 95.06 98 GLU A O 1
ATOM 780 N N . ASN A 1 99 ? 0.377 -10.318 -10.765 1.00 94.69 99 ASN A N 1
ATOM 781 C CA . ASN A 1 99 ? -0.983 -9.954 -10.368 1.00 94.69 99 ASN A CA 1
ATOM 782 C C . ASN A 1 99 ? -1.461 -10.877 -9.245 1.00 94.69 99 ASN A C 1
ATOM 784 O O . ASN A 1 99 ? -1.120 -12.061 -9.230 1.00 94.69 99 ASN A O 1
ATOM 788 N N . PHE A 1 100 ? -2.291 -10.364 -8.340 1.00 96.69 100 PHE A N 1
ATOM 789 C CA . PHE A 1 100 ? -2.788 -11.125 -7.195 1.00 96.69 100 PHE A CA 1
ATOM 790 C C . PHE A 1 100 ? -4.262 -10.780 -6.917 1.00 96.69 100 PHE A C 1
ATOM 792 O O . PHE A 1 100 ? -4.653 -9.621 -7.093 1.00 96.69 100 PHE A O 1
ATOM 799 N N . PRO A 1 101 ? -5.117 -11.743 -6.525 1.00 96.94 101 PRO A N 1
ATOM 800 C CA . PRO A 1 101 ? -6.505 -11.453 -6.177 1.00 96.94 101 PRO A CA 1
ATOM 801 C C . PRO A 1 101 ? -6.598 -10.641 -4.881 1.00 96.94 101 PRO A C 1
ATOM 803 O O . PRO A 1 101 ? -5.765 -10.769 -3.984 1.00 96.94 101 PRO A O 1
ATOM 806 N N . VAL A 1 102 ? -7.631 -9.806 -4.774 1.00 97.88 102 VAL A N 1
ATOM 807 C CA . VAL A 1 102 ? -7.914 -9.055 -3.545 1.00 97.88 102 VAL A CA 1
ATOM 808 C C . VAL A 1 102 ? -8.763 -9.924 -2.630 1.00 97.88 102 VAL A C 1
ATOM 810 O O . VAL A 1 102 ? -9.915 -10.218 -2.953 1.00 97.88 102 VAL A O 1
ATOM 813 N N . LEU A 1 103 ? -8.171 -10.309 -1.504 1.00 97.62 103 LEU A N 1
ATOM 814 C CA . LEU A 1 103 ? -8.776 -11.117 -0.450 1.00 97.62 103 LEU A CA 1
ATOM 815 C C . LEU A 1 103 ? -8.617 -10.374 0.874 1.00 97.62 103 LEU A C 1
ATOM 817 O O . LEU A 1 103 ? -7.542 -9.828 1.140 1.00 97.62 103 LEU A O 1
ATOM 821 N N . LEU A 1 104 ? -9.677 -10.346 1.674 1.00 98.06 104 LEU A N 1
ATOM 822 C CA . LEU A 1 104 ? -9.696 -9.799 3.022 1.00 98.06 104 LEU A CA 1
ATOM 823 C C . LEU A 1 104 ? -9.920 -10.944 4.007 1.00 98.06 104 LEU A C 1
ATOM 825 O O . LEU A 1 104 ? -10.911 -11.673 3.910 1.00 98.06 104 LEU A O 1
ATOM 829 N N . GLU A 1 105 ? -8.993 -11.083 4.941 1.00 97.31 105 GLU A N 1
ATOM 830 C CA . GLU A 1 105 ? -8.964 -12.12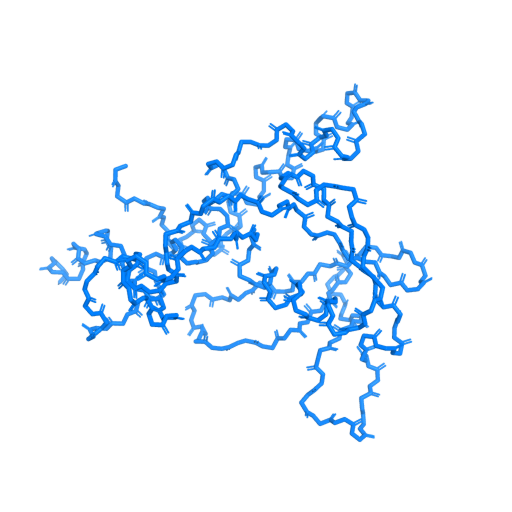3 5.963 1.00 97.31 105 GLU A CA 1
ATOM 831 C C . GLU A 1 105 ? -9.219 -11.506 7.340 1.00 97.31 105 GLU A C 1
ATOM 833 O O . GLU A 1 105 ? -8.806 -10.376 7.604 1.00 97.31 105 GLU A O 1
ATOM 838 N N . ASP A 1 106 ? -9.898 -12.240 8.217 1.00 95.62 106 ASP A N 1
ATOM 839 C CA . ASP A 1 106 ? -9.977 -11.875 9.631 1.00 95.62 106 ASP A CA 1
ATOM 840 C C . ASP A 1 106 ? -8.672 -12.215 10.378 1.00 95.62 106 ASP A C 1
ATOM 842 O O . ASP A 1 106 ? -7.707 -12.735 9.812 1.00 95.62 106 ASP A O 1
ATOM 846 N N . GLN A 1 107 ? -8.642 -11.948 11.684 1.00 92.62 107 GLN A N 1
ATOM 847 C CA . GLN A 1 107 ? -7.484 -12.210 12.546 1.00 92.62 107 GLN A CA 1
ATOM 848 C C . GLN A 1 107 ? -7.065 -13.695 12.597 1.00 92.62 107 GLN A C 1
ATOM 850 O O . GLN A 1 107 ? -5.922 -13.990 12.941 1.00 92.62 107 GLN A O 1
ATOM 855 N N . ASN A 1 108 ? -7.956 -14.624 12.232 1.00 93.88 108 ASN A N 1
ATOM 856 C CA . ASN A 1 108 ? -7.686 -16.063 12.190 1.00 93.88 108 ASN A CA 1
ATOM 857 C C . ASN A 1 108 ? -7.260 -16.544 10.790 1.00 93.88 108 ASN A C 1
ATOM 859 O O . ASN A 1 108 ? -7.074 -17.745 10.587 1.00 93.88 108 ASN A O 1
ATOM 863 N N . GLY A 1 109 ? -7.129 -15.638 9.815 1.00 93.00 109 GLY A N 1
ATOM 864 C CA . GLY A 1 109 ? -6.801 -15.977 8.430 1.00 93.00 109 GLY A CA 1
ATOM 865 C C . GLY A 1 109 ? -7.988 -16.520 7.628 1.00 93.00 109 GLY A C 1
ATOM 866 O O . GLY A 1 109 ? -7.791 -17.095 6.555 1.00 93.00 109 GLY A O 1
ATOM 867 N N . VAL A 1 110 ? -9.224 -16.377 8.121 1.00 95.31 110 VAL A N 1
ATOM 868 C CA . VAL A 1 110 ? -10.419 -16.804 7.384 1.00 95.31 110 VAL A CA 1
ATOM 869 C C . VAL A 1 110 ? -10.822 -15.702 6.415 1.00 95.31 110 VAL A C 1
ATOM 871 O O . VAL A 1 110 ? -11.031 -14.560 6.818 1.00 95.31 110 VAL A O 1
ATOM 874 N N . VAL A 1 111 ? -10.980 -16.042 5.134 1.00 96.00 111 VAL A N 1
ATOM 875 C CA . VAL A 1 111 ? -11.436 -15.089 4.113 1.00 96.00 111 VAL A CA 1
ATOM 876 C C . VAL A 1 111 ? -12.877 -14.667 4.403 1.00 96.00 111 VAL A C 1
ATOM 878 O O . VAL A 1 111 ? -13.788 -15.499 4.404 1.00 96.00 111 VAL A O 1
ATOM 881 N N . ARG A 1 112 ? -13.080 -13.365 4.616 1.00 96.69 112 ARG A N 1
ATOM 882 C CA . ARG A 1 112 ? -14.392 -12.755 4.875 1.00 96.69 112 ARG A CA 1
ATOM 883 C C . ARG A 1 112 ? -14.922 -11.970 3.692 1.00 96.69 112 ARG A C 1
ATOM 885 O O . ARG A 1 112 ? -16.125 -11.994 3.463 1.00 96.69 112 ARG A O 1
ATOM 892 N N . ALA A 1 113 ? -14.051 -11.326 2.918 1.00 97.38 113 ALA A N 1
ATOM 893 C CA . ALA A 1 113 ? -14.457 -10.578 1.735 1.00 97.38 113 ALA A CA 1
ATOM 894 C C . ALA A 1 113 ? -13.460 -10.726 0.577 1.00 97.38 113 ALA A C 1
ATOM 896 O O . ALA A 1 113 ? -12.264 -10.920 0.784 1.00 97.38 113 ALA A O 1
ATOM 897 N N . ASP A 1 114 ? -13.948 -10.614 -0.656 1.00 97.12 114 ASP A N 1
ATOM 898 C CA . ASP A 1 114 ? -13.145 -10.660 -1.874 1.00 97.12 114 ASP A CA 1
ATOM 899 C C . ASP A 1 114 ? -13.700 -9.754 -2.988 1.00 97.12 114 ASP A C 1
ATOM 901 O O . ASP A 1 114 ? -14.823 -9.236 -2.942 1.00 97.12 114 ASP A O 1
ATOM 905 N N . ILE A 1 115 ? -12.865 -9.523 -4.004 1.00 96.38 115 ILE A N 1
ATOM 906 C CA . ILE A 1 115 ? -13.318 -8.973 -5.284 1.00 96.38 115 ILE A CA 1
ATOM 907 C C . ILE A 1 115 ? -13.483 -10.149 -6.255 1.00 96.38 115 ILE A C 1
ATOM 909 O O . ILE A 1 115 ? -12.483 -10.621 -6.806 1.00 96.38 115 ILE A O 1
ATOM 913 N N . PRO A 1 116 ? -14.721 -10.615 -6.503 1.00 95.31 116 PRO A N 1
ATOM 914 C CA . PRO A 1 116 ? -14.948 -11.826 -7.273 1.00 95.31 116 PRO A CA 1
ATOM 915 C C . PRO A 1 116 ? -14.646 -11.598 -8.755 1.00 95.31 116 PRO A C 1
ATOM 917 O O . PRO A 1 116 ? -15.032 -10.580 -9.339 1.00 95.31 116 PRO A O 1
ATOM 920 N N . PHE A 1 117 ? -14.013 -12.586 -9.391 1.00 92.69 117 PHE A N 1
ATOM 921 C CA . PHE A 1 117 ? -13.827 -12.584 -10.843 1.00 92.69 117 PHE A CA 1
ATOM 922 C C . PHE A 1 117 ? -15.154 -12.856 -11.570 1.00 92.69 117 PHE A C 1
ATOM 924 O O . PHE A 1 117 ? -15.577 -12.076 -12.423 1.00 92.69 117 PHE A O 1
ATOM 931 N N . ARG A 1 118 ? -15.862 -13.932 -11.191 1.00 92.38 118 ARG A N 1
ATOM 932 C CA . ARG A 1 118 ? -17.229 -14.220 -11.653 1.00 92.38 118 ARG A CA 1
ATOM 933 C C . ARG A 1 118 ? -18.234 -13.741 -10.616 1.00 92.38 118 ARG A C 1
ATOM 935 O O . ARG A 1 118 ? -18.198 -14.177 -9.473 1.00 92.38 118 ARG A O 1
ATOM 942 N N . ARG A 1 119 ? -19.166 -12.882 -11.029 1.00 90.38 119 ARG A N 1
ATOM 943 C CA . ARG A 1 119 ? -20.168 -12.299 -10.120 1.00 90.38 119 ARG A CA 1
ATOM 944 C C . ARG A 1 119 ? -21.378 -13.199 -9.859 1.00 90.38 119 ARG A C 1
ATOM 946 O O . ARG A 1 119 ? -22.041 -13.010 -8.852 1.00 90.38 119 ARG A O 1
ATOM 953 N N . ALA A 1 120 ? -21.653 -14.165 -10.739 1.00 87.31 120 ALA A N 1
ATOM 954 C CA . ALA A 1 120 ? -22.864 -14.990 -10.681 1.00 87.31 120 ALA A CA 1
ATOM 955 C C . ALA A 1 120 ? -22.987 -15.833 -9.396 1.00 87.31 120 ALA A C 1
ATOM 957 O O . ALA A 1 120 ? -24.093 -16.090 -8.942 1.00 87.31 120 ALA A O 1
ATOM 958 N N . GLU A 1 121 ? -21.860 -16.228 -8.800 1.00 87.75 121 GLU A N 1
ATOM 959 C CA . GLU A 1 121 ? -21.805 -17.091 -7.610 1.00 87.75 121 GLU A CA 1
ATOM 960 C C . GLU A 1 121 ? -21.027 -16.430 -6.459 1.00 87.75 121 GLU A C 1
ATOM 962 O O . GLU A 1 121 ? -20.523 -17.107 -5.562 1.00 87.75 121 GLU A O 1
ATOM 967 N N . ALA A 1 122 ? -20.888 -15.100 -6.490 1.00 89.56 122 ALA A N 1
ATOM 968 C CA . ALA A 1 122 ? -20.160 -14.369 -5.462 1.00 89.56 122 ALA A CA 1
ATOM 969 C C . ALA A 1 122 ? -20.898 -14.447 -4.115 1.00 89.56 122 ALA A C 1
ATOM 971 O O . ALA A 1 122 ? -22.080 -14.107 -4.027 1.00 89.56 122 ALA A O 1
ATOM 972 N N . LYS A 1 123 ? -20.186 -14.897 -3.075 1.00 91.00 123 LYS A N 1
ATOM 973 C CA . LYS A 1 123 ? -20.694 -15.018 -1.692 1.00 91.00 123 LYS A CA 1
ATOM 974 C C . LYS A 1 123 ? -20.032 -14.039 -0.719 1.00 91.00 123 LYS A C 1
ATOM 976 O O . LYS A 1 123 ? -20.615 -13.687 0.302 1.00 91.00 123 LYS A O 1
ATOM 981 N N . ASN A 1 124 ? -18.822 -13.600 -1.053 1.00 93.88 124 ASN A N 1
ATOM 982 C CA . ASN A 1 124 ? -17.973 -12.776 -0.200 1.00 93.88 124 ASN A CA 1
ATOM 983 C C . ASN A 1 124 ? -17.732 -11.391 -0.816 1.00 93.88 124 ASN A C 1
ATOM 985 O O . ASN A 1 124 ? -16.729 -10.750 -0.521 1.00 93.88 124 ASN A O 1
ATOM 989 N N . SER A 1 125 ? -18.623 -10.903 -1.686 1.00 95.56 125 SER A N 1
ATOM 990 C CA . SER A 1 125 ? -18.400 -9.599 -2.315 1.00 95.56 125 SER A CA 1
ATOM 991 C C . SER A 1 125 ? -18.453 -8.473 -1.275 1.00 95.56 125 SER A C 1
ATOM 993 O O . SER A 1 125 ? -19.185 -8.554 -0.288 1.00 95.56 125 SER A O 1
ATOM 995 N N . PHE A 1 126 ? -17.714 -7.388 -1.509 1.00 96.81 126 PHE A N 1
ATOM 996 C CA . PHE A 1 126 ? -17.679 -6.249 -0.580 1.00 96.81 126 PHE A CA 1
ATOM 997 C C . PHE A 1 126 ? -19.078 -5.663 -0.330 1.00 96.81 126 PHE A C 1
ATOM 999 O O . PHE A 1 126 ? -19.381 -5.270 0.791 1.00 96.81 126 PHE A O 1
ATOM 1006 N N . GLU A 1 127 ? -19.942 -5.653 -1.352 1.00 94.38 127 GLU A N 1
ATOM 1007 C CA . GLU A 1 127 ? -21.341 -5.222 -1.246 1.00 94.38 127 GLU A CA 1
ATOM 1008 C C . GLU A 1 127 ? -22.143 -6.102 -0.274 1.00 94.38 127 GLU A C 1
ATOM 1010 O O . GLU A 1 127 ? -22.897 -5.600 0.561 1.00 94.38 127 GLU A O 1
ATOM 1015 N N . GLN A 1 128 ? -21.975 -7.425 -0.372 1.00 93.19 128 GLN A N 1
ATOM 1016 C CA . GLN A 1 128 ? -22.683 -8.392 0.469 1.00 93.19 128 GLN A CA 1
ATOM 1017 C C . GLN A 1 128 ? -22.211 -8.305 1.922 1.00 93.19 128 GLN A C 1
ATOM 1019 O O . GLN A 1 128 ? -23.036 -8.262 2.837 1.00 93.19 128 GLN A O 1
ATOM 1024 N N . GLN A 1 129 ? -20.893 -8.225 2.108 1.00 95.94 129 GLN A N 1
ATOM 1025 C CA . GLN A 1 129 ? -20.237 -8.196 3.416 1.00 95.94 129 GLN A CA 1
ATOM 1026 C C . GLN A 1 129 ? -20.272 -6.804 4.072 1.00 95.94 129 GLN A C 1
ATOM 1028 O O . GLN A 1 129 ? -20.006 -6.671 5.263 1.00 95.94 129 GLN A O 1
ATOM 1033 N N . GLY A 1 130 ? -20.653 -5.768 3.315 1.00 96.25 130 GLY A N 1
ATOM 1034 C CA . GLY A 1 130 ? -20.748 -4.392 3.798 1.00 96.25 130 GLY A CA 1
ATOM 1035 C C . GLY A 1 130 ? -19.402 -3.829 4.243 1.00 96.25 130 GLY A C 1
ATOM 1036 O O . GLY A 1 130 ? -19.343 -3.193 5.289 1.00 96.25 130 GLY A O 1
ATOM 1037 N N . VAL A 1 131 ? -18.338 -4.103 3.480 1.00 97.94 131 VAL A N 1
ATOM 1038 C CA . VAL A 1 131 ? -16.976 -3.694 3.847 1.00 97.94 131 VAL A CA 1
ATOM 1039 C C . VAL A 1 131 ? -16.836 -2.175 3.776 1.00 97.94 131 VAL A C 1
ATOM 1041 O O . VAL A 1 131 ? -17.132 -1.572 2.741 1.00 97.94 131 VAL A O 1
ATOM 1044 N N . THR A 1 132 ? -16.327 -1.575 4.845 1.00 98.19 132 THR A N 1
ATOM 1045 C CA . THR A 1 132 ? -15.941 -0.162 4.918 1.00 98.19 132 THR A CA 1
ATOM 1046 C C . THR A 1 132 ? -14.425 -0.034 5.033 1.00 98.19 132 THR A C 1
ATOM 1048 O O . THR A 1 132 ? -13.732 -0.993 5.381 1.00 98.19 132 THR A O 1
ATOM 1051 N N . ALA A 1 133 ? -13.892 1.140 4.694 1.00 98.25 133 ALA A N 1
ATOM 1052 C CA . ALA A 1 133 ? -12.477 1.449 4.869 1.00 98.25 133 ALA A CA 1
ATOM 1053 C C . ALA A 1 133 ? -12.300 2.778 5.603 1.00 98.25 133 ALA A C 1
ATOM 1055 O O . ALA A 1 133 ? -12.847 3.790 5.165 1.00 98.25 133 ALA A O 1
ATOM 1056 N N . THR A 1 134 ? -11.491 2.788 6.655 1.00 98.12 134 THR A N 1
ATOM 1057 C CA . THR A 1 134 ? -11.129 3.993 7.410 1.00 98.12 134 THR A CA 1
ATOM 1058 C C . THR A 1 134 ? -9.629 4.205 7.312 1.00 98.12 134 THR A C 1
ATOM 1060 O O . THR A 1 134 ? -8.857 3.259 7.463 1.00 98.12 134 THR A O 1
ATOM 1063 N N . ILE A 1 135 ? -9.209 5.432 7.014 1.00 97.94 135 ILE A N 1
ATOM 1064 C CA . ILE A 1 135 ? -7.793 5.774 6.867 1.00 97.94 135 ILE A CA 1
ATOM 1065 C C . ILE A 1 135 ? -7.308 6.518 8.111 1.00 97.94 135 ILE A C 1
ATOM 1067 O O . ILE A 1 135 ? -7.939 7.487 8.526 1.00 97.94 135 ILE A O 1
ATOM 1071 N N . TYR A 1 136 ? -6.179 6.077 8.665 1.00 97.44 136 TYR A N 1
ATOM 1072 C CA . TYR A 1 136 ? -5.538 6.655 9.845 1.00 97.44 136 TYR A CA 1
ATOM 1073 C C . TYR A 1 136 ? -4.134 7.171 9.512 1.00 97.44 136 TYR A C 1
ATOM 1075 O O . TYR A 1 136 ? -3.328 6.468 8.895 1.00 97.44 136 TYR A O 1
ATOM 1083 N N . GLY A 1 137 ? -3.821 8.387 9.944 1.00 95.69 137 GLY A N 1
ATOM 1084 C CA . GLY A 1 137 ? -2.589 9.092 9.603 1.00 95.69 137 GLY A CA 1
ATOM 1085 C C . GLY A 1 137 ? -2.511 9.519 8.130 1.00 95.69 137 GLY A C 1
ATOM 1086 O O . GLY A 1 137 ? -3.433 9.328 7.335 1.00 95.69 137 GLY A O 1
ATOM 1087 N N . GLY A 1 138 ? -1.374 10.107 7.755 1.00 95.31 138 GLY A N 1
ATOM 1088 C CA . GLY A 1 138 ? -1.124 10.576 6.392 1.00 95.31 138 GLY A CA 1
ATOM 1089 C C . GLY A 1 138 ? -2.080 11.680 5.923 1.00 95.31 138 GLY A C 1
ATOM 1090 O O . GLY A 1 138 ? -2.705 12.395 6.702 1.00 95.31 138 GLY A O 1
ATOM 1091 N N . SER A 1 139 ? -2.174 11.839 4.605 1.00 95.75 139 SER A N 1
ATOM 1092 C CA . SER A 1 139 ? -2.959 12.905 3.959 1.00 95.75 139 SER A CA 1
ATOM 1093 C C . SER A 1 139 ? -4.482 12.708 3.997 1.00 95.75 139 SER A C 1
ATOM 1095 O O . SER A 1 139 ? -5.228 13.652 3.720 1.00 95.75 139 SER A O 1
ATOM 1097 N N . MET A 1 140 ? -4.961 11.498 4.296 1.00 95.75 140 MET A N 1
ATOM 1098 C CA . MET A 1 140 ? -6.387 11.150 4.291 1.00 95.75 140 MET A CA 1
ATOM 1099 C C . MET A 1 140 ? -6.898 10.724 5.672 1.00 95.75 140 MET A C 1
ATOM 1101 O O . MET A 1 140 ? -7.926 10.053 5.747 1.00 95.75 140 MET A O 1
ATOM 1105 N N . ASP A 1 141 ? -6.207 11.135 6.734 1.00 96.50 141 ASP A N 1
ATOM 1106 C CA . ASP A 1 141 ? -6.539 10.811 8.121 1.00 96.50 141 ASP A CA 1
ATOM 1107 C C . ASP A 1 141 ? -8.015 11.085 8.477 1.00 96.50 141 ASP A C 1
ATOM 1109 O O . ASP A 1 141 ? -8.616 12.074 8.039 1.00 96.50 141 ASP A O 1
ATOM 1113 N N . GLY A 1 142 ? -8.612 10.167 9.239 1.00 94.31 142 GLY A N 1
ATOM 1114 C CA . GLY A 1 142 ? -9.997 10.206 9.714 1.00 94.31 142 GLY A CA 1
ATOM 1115 C C . GLY A 1 142 ? -11.072 9.973 8.644 1.00 94.31 142 GLY A C 1
ATOM 1116 O O . GLY A 1 142 ? -12.265 9.943 8.963 1.00 94.31 142 GLY A O 1
ATOM 1117 N N . LYS A 1 143 ? -10.711 9.805 7.365 1.00 97.00 143 LYS A N 1
ATOM 1118 C CA . LYS A 1 143 ? -11.702 9.600 6.297 1.00 97.00 143 LYS A CA 1
ATOM 1119 C C . LYS A 1 143 ? -12.200 8.161 6.281 1.00 97.00 143 LYS A C 1
ATOM 1121 O O . LYS A 1 143 ? -11.418 7.220 6.176 1.00 97.00 143 LYS A O 1
ATOM 1126 N N . THR A 1 144 ? -13.523 8.020 6.298 1.00 97.44 144 THR A N 1
ATOM 1127 C CA . THR A 1 144 ? -14.222 6.738 6.166 1.00 97.44 144 THR A CA 1
ATOM 1128 C C . THR A 1 144 ? -14.904 6.646 4.805 1.00 97.44 144 THR A C 1
ATOM 1130 O O . THR A 1 144 ? -15.573 7.583 4.367 1.00 97.44 144 THR A O 1
ATOM 1133 N N . PHE A 1 145 ? -14.757 5.500 4.148 1.00 97.94 145 PHE A N 1
ATOM 1134 C CA . PHE A 1 145 ? -15.325 5.182 2.846 1.00 97.94 145 PHE A CA 1
ATOM 1135 C C . PHE A 1 145 ? -16.291 4.010 2.978 1.00 97.94 145 PHE A C 1
ATOM 1137 O O . PHE A 1 145 ? -15.940 2.950 3.497 1.00 97.94 145 PHE A O 1
ATOM 1144 N N . THR A 1 146 ? -17.502 4.205 2.468 1.00 97.19 146 THR A N 1
ATOM 1145 C CA . THR A 1 146 ? -18.554 3.181 2.419 1.00 97.19 146 THR A CA 1
ATOM 1146 C C . THR A 1 146 ? -18.987 2.855 0.992 1.00 97.19 146 THR A C 1
ATOM 1148 O O . THR A 1 146 ? -19.544 1.784 0.752 1.00 97.19 146 THR A O 1
ATOM 1151 N N . ASP A 1 147 ? -18.700 3.737 0.026 1.00 97.44 147 ASP A N 1
ATOM 1152 C CA . ASP A 1 147 ? -18.932 3.439 -1.383 1.00 97.44 147 ASP A CA 1
ATOM 1153 C C . ASP A 1 147 ? -18.054 2.267 -1.827 1.00 97.44 147 ASP A C 1
ATOM 1155 O O . ASP A 1 147 ? -16.827 2.263 -1.677 1.00 97.44 147 ASP A O 1
ATOM 1159 N N . THR A 1 148 ? -18.688 1.247 -2.398 1.00 95.38 148 THR A N 1
ATOM 1160 C CA . THR A 1 148 ? -17.997 -0.007 -2.686 1.00 95.38 148 THR A CA 1
ATOM 1161 C C . THR A 1 148 ? -16.922 0.144 -3.765 1.00 95.38 148 THR A C 1
ATOM 1163 O O . THR A 1 148 ? -15.935 -0.599 -3.745 1.00 95.38 148 THR A O 1
ATOM 1166 N N . ALA A 1 149 ? -17.056 1.087 -4.704 1.00 96.88 149 ALA A N 1
ATOM 1167 C CA . ALA A 1 149 ? -16.030 1.303 -5.721 1.00 96.88 149 ALA A CA 1
ATOM 1168 C C . ALA A 1 149 ? -14.755 1.888 -5.095 1.00 96.88 149 ALA A C 1
ATOM 1170 O O . ALA A 1 149 ? -13.647 1.426 -5.406 1.00 96.88 149 ALA A O 1
ATOM 1171 N N . ASP A 1 150 ? -14.910 2.828 -4.163 1.00 97.50 150 ASP A N 1
ATOM 1172 C CA . ASP A 1 150 ? -13.799 3.413 -3.415 1.00 97.50 150 ASP A CA 1
ATOM 1173 C C . ASP A 1 150 ? -13.126 2.413 -2.477 1.00 97.50 150 ASP A C 1
ATOM 1175 O O . ASP A 1 150 ? -11.899 2.269 -2.518 1.00 97.50 150 ASP A O 1
ATOM 1179 N N . VAL A 1 151 ? -13.903 1.642 -1.713 1.00 98.00 151 VAL A N 1
ATOM 1180 C CA . VAL A 1 151 ? -13.360 0.611 -0.812 1.00 98.00 151 VAL A CA 1
ATOM 1181 C C . VAL A 1 151 ? -12.578 -0.445 -1.605 1.00 98.00 151 VAL A C 1
ATOM 1183 O O . VAL A 1 151 ? -11.463 -0.813 -1.228 1.00 98.00 151 VAL A O 1
ATOM 1186 N N . LYS A 1 152 ? -13.081 -0.876 -2.772 1.00 98.12 152 LYS A N 1
ATOM 1187 C CA . LYS A 1 152 ? -12.353 -1.798 -3.669 1.00 98.12 152 LYS A CA 1
ATOM 1188 C C . LYS A 1 152 ? -11.056 -1.193 -4.203 1.00 98.12 152 LYS A C 1
ATOM 1190 O O . LYS A 1 152 ? -10.058 -1.902 -4.341 1.00 98.12 152 LYS A O 1
ATOM 1195 N N . ARG A 1 153 ? -11.048 0.103 -4.529 1.00 97.62 153 ARG A N 1
ATOM 1196 C CA . ARG A 1 153 ? -9.844 0.820 -4.983 1.00 97.62 153 ARG A CA 1
ATOM 1197 C C . ARG A 1 153 ? -8.794 0.892 -3.874 1.00 97.62 153 ARG A C 1
ATOM 1199 O O . ARG A 1 153 ? -7.623 0.640 -4.153 1.00 97.62 153 ARG A O 1
ATOM 1206 N N . LEU A 1 154 ? -9.207 1.173 -2.641 1.00 97.94 154 LEU A N 1
ATOM 1207 C CA . LEU A 1 154 ? -8.334 1.178 -1.467 1.00 97.94 154 LEU A CA 1
ATOM 1208 C C . LEU A 1 154 ? -7.785 -0.220 -1.156 1.00 97.94 154 LEU A C 1
ATOM 1210 O O . LEU A 1 154 ? -6.583 -0.360 -0.951 1.00 97.94 154 LEU A O 1
ATOM 1214 N N . ALA A 1 155 ? -8.610 -1.267 -1.236 1.00 98.00 155 ALA A N 1
ATOM 1215 C CA . ALA A 1 155 ? -8.163 -2.644 -1.013 1.00 98.00 155 ALA A CA 1
ATOM 1216 C C . ALA A 1 155 ? -7.107 -3.101 -2.036 1.00 98.00 155 ALA A C 1
ATOM 1218 O O . ALA A 1 155 ? -6.120 -3.735 -1.666 1.00 98.00 155 ALA A O 1
ATOM 1219 N N . ARG A 1 156 ? -7.246 -2.716 -3.316 1.00 97.62 156 ARG A N 1
ATOM 1220 C CA . ARG A 1 156 ? -6.202 -2.961 -4.333 1.00 97.62 156 ARG A CA 1
ATOM 1221 C C . ARG A 1 156 ? -4.885 -2.259 -4.003 1.00 97.62 156 ARG A C 1
ATOM 1223 O O . ARG A 1 156 ? -3.830 -2.817 -4.277 1.00 97.62 156 ARG A O 1
ATOM 1230 N N . LYS A 1 157 ? -4.928 -1.058 -3.414 1.00 97.12 157 LYS A N 1
ATOM 1231 C CA . LYS A 1 157 ? -3.715 -0.369 -2.946 1.00 97.12 157 LYS A CA 1
ATOM 1232 C C . LYS A 1 157 ? -3.109 -1.070 -1.731 1.00 97.12 157 LYS A C 1
ATOM 1234 O O . LYS A 1 157 ? -1.915 -1.334 -1.737 1.00 97.12 157 LYS A O 1
ATOM 1239 N N . ALA A 1 158 ? -3.928 -1.434 -0.745 1.00 97.81 158 ALA A N 1
ATOM 1240 C CA . ALA A 1 158 ? -3.477 -2.095 0.482 1.00 97.81 158 ALA A CA 1
ATOM 1241 C C . ALA A 1 158 ? -2.856 -3.484 0.229 1.00 97.81 158 ALA A C 1
ATOM 1243 O O . ALA A 1 158 ? -1.978 -3.930 0.969 1.00 97.81 158 ALA A O 1
ATOM 1244 N N . GLN A 1 159 ? -3.243 -4.155 -0.863 1.00 97.44 159 GLN A N 1
ATOM 1245 C CA . GLN A 1 159 ? -2.585 -5.380 -1.331 1.00 97.44 159 GLN A CA 1
ATOM 1246 C C . GLN A 1 159 ? -1.081 -5.175 -1.601 1.00 97.44 159 GLN A C 1
ATOM 1248 O O . GLN A 1 159 ? -0.293 -6.109 -1.430 1.00 97.44 159 GLN A O 1
ATOM 1253 N N . LEU A 1 160 ? -0.684 -3.964 -2.002 1.00 97.75 160 LEU A N 1
ATOM 1254 C CA . LEU A 1 160 ? 0.700 -3.577 -2.282 1.00 97.75 160 LEU A CA 1
ATOM 1255 C C . LEU A 1 160 ? 1.461 -3.120 -1.025 1.00 97.75 160 LEU A C 1
ATOM 1257 O O . LEU A 1 160 ? 2.645 -2.807 -1.130 1.00 97.75 160 LEU A O 1
ATOM 1261 N N . GLY A 1 161 ? 0.825 -3.106 0.149 1.00 97.88 161 GLY A N 1
ATOM 1262 C CA . GLY A 1 161 ? 1.393 -2.585 1.394 1.00 97.88 161 GLY A CA 1
ATOM 1263 C C . GLY A 1 161 ? 0.799 -1.232 1.775 1.00 97.88 161 GLY A C 1
ATOM 1264 O O . GLY A 1 161 ? -0.382 -0.985 1.530 1.00 97.88 161 GLY A O 1
ATOM 1265 N N . GLU A 1 162 ? 1.605 -0.368 2.387 1.00 98.12 162 GLU A N 1
ATOM 1266 C CA . GLU A 1 162 ? 1.199 1.002 2.711 1.00 98.12 162 GLU A CA 1
ATOM 1267 C C . GLU A 1 162 ? 0.915 1.822 1.445 1.00 98.12 162 GLU A C 1
ATOM 1269 O O . GLU A 1 162 ? 1.603 1.707 0.425 1.00 98.12 162 GLU A O 1
ATOM 1274 N N . ALA A 1 163 ? -0.129 2.650 1.497 1.00 97.00 163 ALA A N 1
ATOM 1275 C CA . ALA A 1 163 ? -0.639 3.343 0.323 1.00 97.00 163 ALA A CA 1
ATOM 1276 C C . ALA A 1 163 ? -0.009 4.732 0.161 1.00 97.00 163 ALA A C 1
ATOM 1278 O O . ALA A 1 163 ? -0.050 5.562 1.066 1.00 97.00 163 ALA A O 1
ATOM 1279 N N . PHE A 1 164 ? 0.490 5.028 -1.040 1.00 97.94 164 PHE A N 1
ATOM 1280 C CA . PHE A 1 164 ? 1.075 6.326 -1.385 1.00 97.94 164 PHE A CA 1
ATOM 1281 C C . PHE A 1 164 ? 0.382 6.981 -2.584 1.00 97.94 164 PHE A C 1
ATOM 1283 O O . PHE A 1 164 ? -0.287 6.322 -3.396 1.00 97.94 164 PHE A O 1
ATOM 1290 N N . THR A 1 165 ? 0.531 8.300 -2.671 1.00 96.81 165 THR A N 1
ATOM 1291 C CA . THR A 1 165 ? 0.234 9.075 -3.879 1.00 96.81 165 THR A CA 1
ATOM 1292 C C . THR A 1 165 ? 1.507 9.213 -4.700 1.00 96.81 165 THR A C 1
ATOM 1294 O O . THR A 1 165 ? 2.589 9.389 -4.143 1.00 96.81 165 THR A O 1
ATOM 1297 N N . PHE A 1 166 ? 1.369 9.108 -6.019 1.00 97.62 166 PHE A N 1
ATOM 1298 C CA . PHE A 1 166 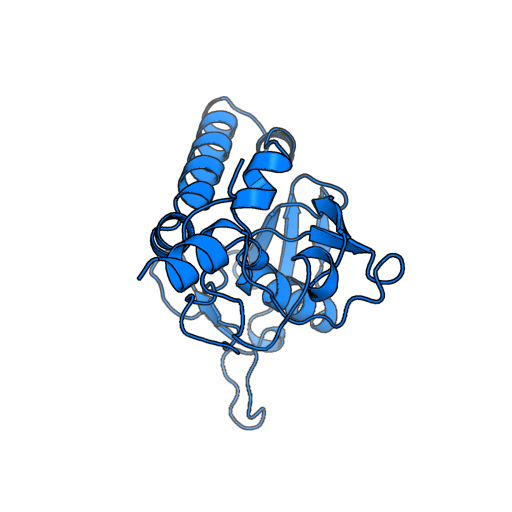? 2.486 9.154 -6.950 1.00 97.62 166 PHE A CA 1
ATOM 1299 C C . PHE A 1 166 ? 2.212 10.177 -8.044 1.00 97.62 166 PHE A C 1
ATOM 1301 O O . PHE A 1 166 ? 1.141 10.158 -8.655 1.00 97.62 166 PHE A O 1
ATOM 1308 N N . ASP A 1 167 ? 3.194 11.033 -8.305 1.00 97.81 167 ASP A N 1
ATOM 1309 C CA . ASP A 1 167 ? 3.264 11.825 -9.524 1.00 97.81 167 ASP A CA 1
ATOM 1310 C C . ASP A 1 167 ? 3.872 10.966 -10.634 1.00 97.81 167 ASP A C 1
ATOM 1312 O O . ASP A 1 167 ? 5.031 10.543 -10.570 1.00 97.81 167 ASP A O 1
ATOM 1316 N N . ARG A 1 168 ? 3.059 10.690 -11.652 1.00 97.44 168 ARG A N 1
ATOM 1317 C CA . ARG A 1 168 ? 3.459 9.894 -12.812 1.00 97.44 168 ARG A CA 1
ATOM 1318 C C . ARG A 1 168 ? 3.823 10.750 -14.020 1.00 97.44 168 ARG A C 1
ATOM 1320 O O . ARG A 1 168 ? 4.450 10.217 -14.933 1.00 97.44 168 ARG A O 1
ATOM 1327 N N . GLU A 1 169 ? 3.496 12.038 -14.017 1.00 97.62 169 GLU A N 1
ATOM 1328 C CA . GLU A 1 169 ? 3.679 12.929 -15.167 1.00 97.62 169 GLU A CA 1
ATOM 1329 C C . GLU A 1 169 ? 5.144 13.347 -15.313 1.00 97.62 169 GLU A C 1
ATOM 1331 O O . GLU A 1 169 ? 5.709 13.235 -16.400 1.00 97.62 169 GLU A O 1
ATOM 1336 N N . THR A 1 170 ? 5.803 13.717 -14.206 1.00 97.00 170 THR A N 1
ATOM 1337 C CA . THR A 1 170 ? 7.193 14.216 -14.221 1.00 97.00 170 THR A CA 1
ATOM 1338 C C . THR A 1 170 ? 8.181 13.265 -14.910 1.00 97.00 170 THR A C 1
ATOM 1340 O O . THR A 1 170 ? 9.112 13.715 -15.575 1.00 97.00 170 THR A O 1
ATOM 1343 N N . TYR A 1 171 ? 7.976 11.949 -14.785 1.00 95.44 171 TYR A N 1
ATOM 1344 C CA . TYR A 1 171 ? 8.855 10.921 -15.360 1.00 95.44 171 TYR A CA 1
ATOM 1345 C C . TYR A 1 171 ? 8.203 10.096 -16.481 1.00 95.44 171 TYR A C 1
ATOM 1347 O O . TYR A 1 171 ? 8.790 9.091 -16.891 1.00 95.44 171 TYR A O 1
ATOM 1355 N N . ALA A 1 172 ? 7.013 10.493 -16.958 1.00 97.00 172 ALA A N 1
ATOM 1356 C CA . ALA A 1 172 ? 6.200 9.726 -17.911 1.00 97.00 172 ALA A CA 1
ATOM 1357 C C . ALA A 1 172 ? 6.065 8.244 -17.498 1.00 97.00 172 ALA A C 1
ATOM 1359 O O . ALA A 1 172 ? 6.398 7.321 -18.242 1.00 97.00 172 ALA A O 1
ATOM 1360 N N . SER A 1 173 ? 5.638 8.031 -16.254 1.00 98.00 173 SER A N 1
ATOM 1361 C CA . SER A 1 173 ? 5.765 6.751 -15.555 1.00 98.00 173 SER A CA 1
ATOM 1362 C C . SER A 1 173 ? 4.706 5.749 -16.018 1.00 98.00 173 SER A C 1
ATOM 1364 O O . SER A 1 173 ? 3.499 6.015 -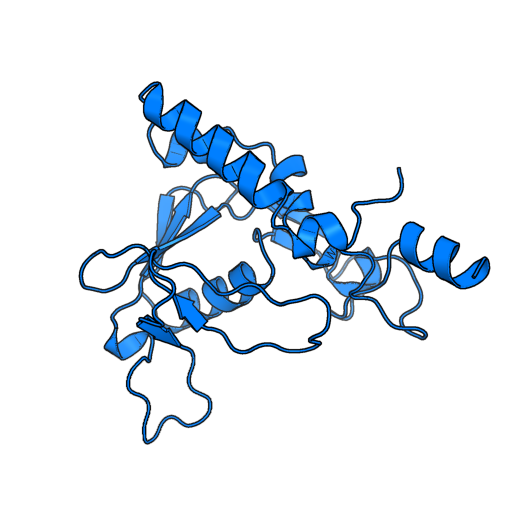15.951 1.00 98.00 173 SER A O 1
ATOM 1366 N N . ASP A 1 174 ? 5.138 4.566 -16.449 1.00 97.19 174 ASP A N 1
ATOM 1367 C CA . ASP A 1 174 ? 4.287 3.581 -17.138 1.00 97.19 174 ASP A CA 1
ATOM 1368 C C . ASP A 1 174 ? 3.398 2.736 -16.206 1.00 97.19 174 ASP A C 1
ATOM 1370 O O . ASP A 1 174 ? 2.437 2.107 -16.653 1.00 97.19 174 ASP A O 1
ATOM 1374 N N . GLY A 1 175 ? 3.628 2.797 -14.896 1.00 95.81 175 GLY A N 1
ATOM 1375 C CA . GLY A 1 175 ? 2.865 2.076 -13.876 1.00 95.81 175 GLY A CA 1
ATOM 1376 C C . GLY A 1 175 ? 3.342 0.644 -13.654 1.00 95.81 175 GLY A C 1
ATOM 1377 O O . GLY A 1 175 ? 2.622 -0.138 -13.032 1.00 95.81 175 GLY A O 1
ATOM 1378 N N . VAL A 1 176 ? 4.526 0.284 -14.158 1.00 96.75 176 VAL A N 1
ATOM 1379 C CA . VAL A 1 176 ? 5.085 -1.064 -14.041 1.00 96.75 176 VAL A CA 1
ATOM 1380 C C . VAL A 1 176 ? 6.353 -1.045 -13.189 1.00 96.75 176 VAL A C 1
ATOM 1382 O O . VAL A 1 176 ? 7.290 -0.284 -13.432 1.00 96.75 176 VAL A O 1
ATOM 1385 N N . PHE A 1 177 ? 6.406 -1.924 -12.188 1.00 97.88 177 PHE A N 1
ATOM 1386 C CA . PHE A 1 177 ? 7.526 -1.992 -11.252 1.00 97.88 177 PHE A CA 1
ATOM 1387 C C . PHE A 1 177 ? 8.873 -2.269 -11.932 1.00 97.88 177 PHE A C 1
ATOM 1389 O O . PHE A 1 177 ? 8.988 -3.086 -12.854 1.00 97.88 177 PHE A O 1
ATOM 1396 N N . ARG A 1 178 ? 9.912 -1.619 -11.400 1.00 98.06 178 ARG A N 1
ATOM 1397 C CA . ARG A 1 178 ? 11.320 -1.759 -11.792 1.00 98.06 178 ARG A CA 1
ATOM 1398 C C . ARG A 1 178 ? 12.157 -2.202 -10.597 1.00 98.06 178 ARG A C 1
ATOM 1400 O O . ARG A 1 178 ? 11.777 -2.003 -9.449 1.00 98.06 178 ARG A O 1
ATOM 1407 N N . SER A 1 179 ? 13.304 -2.814 -10.876 1.00 97.38 179 SER A N 1
ATOM 1408 C CA . SER A 1 179 ? 14.234 -3.243 -9.829 1.00 97.38 179 SER A CA 1
ATOM 1409 C C . SER A 1 179 ? 15.065 -2.067 -9.313 1.00 97.38 179 SER A C 1
ATOM 1411 O O . SER A 1 179 ? 15.379 -1.133 -10.051 1.00 97.38 179 SER A O 1
ATOM 1413 N N . SER A 1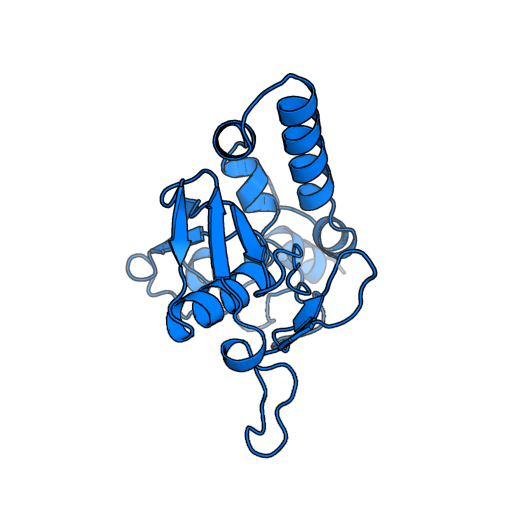 180 ? 15.479 -2.142 -8.050 1.00 97.94 180 SER A N 1
ATOM 1414 C CA . SER A 1 180 ? 16.402 -1.182 -7.445 1.00 97.94 180 SER A CA 1
ATOM 1415 C C . SER A 1 180 ? 17.865 -1.472 -7.830 1.00 97.94 180 SER A C 1
ATOM 1417 O O . SER A 1 180 ? 18.168 -2.562 -8.338 1.00 97.94 180 SER A O 1
ATOM 1419 N N . PRO A 1 181 ? 18.810 -0.552 -7.532 1.00 97.94 181 PRO A N 1
ATOM 1420 C CA . PRO A 1 181 ? 20.242 -0.791 -7.722 1.00 97.94 181 PRO A CA 1
ATOM 1421 C C . PRO A 1 181 ? 20.751 -2.055 -7.024 1.00 97.94 181 PRO A C 1
ATOM 1423 O O . PRO A 1 181 ? 21.667 -2.693 -7.530 1.00 97.94 181 PRO A O 1
ATOM 1426 N N . ARG A 1 182 ? 20.139 -2.460 -5.899 1.00 98.06 182 ARG A N 1
ATOM 1427 C CA . ARG A 1 182 ? 20.460 -3.730 -5.236 1.00 98.06 182 ARG A CA 1
ATOM 1428 C C . ARG A 1 182 ? 20.224 -4.916 -6.166 1.00 98.06 182 ARG A C 1
ATOM 1430 O O . ARG A 1 182 ? 21.104 -5.757 -6.286 1.00 98.06 182 ARG A O 1
ATOM 1437 N N . GLY A 1 183 ? 19.057 -4.983 -6.809 1.00 97.31 183 GLY A N 1
ATOM 1438 C CA . GLY A 1 183 ? 18.729 -6.094 -7.704 1.00 97.31 183 GLY A CA 1
ATOM 1439 C C . GLY A 1 183 ? 19.620 -6.118 -8.945 1.00 97.31 183 GLY A C 1
ATOM 1440 O O . GLY A 1 183 ? 20.135 -7.174 -9.300 1.00 97.31 183 GLY A O 1
ATOM 1441 N N . TRP A 1 184 ? 19.890 -4.953 -9.542 1.00 97.94 184 TRP A N 1
ATOM 1442 C CA . TRP A 1 184 ? 20.790 -4.850 -10.697 1.00 97.94 184 TRP A CA 1
ATOM 1443 C C . TRP A 1 184 ? 22.231 -5.229 -10.368 1.00 97.94 184 TRP A C 1
ATOM 1445 O O . TRP A 1 184 ? 22.854 -5.977 -11.117 1.00 97.94 184 TRP A O 1
ATOM 1455 N N . PHE A 1 185 ? 22.748 -4.758 -9.232 1.00 97.94 185 PHE A N 1
ATOM 1456 C CA . PHE A 1 185 ? 24.085 -5.117 -8.776 1.00 97.94 185 PHE A CA 1
ATOM 1457 C C . PHE A 1 185 ? 24.204 -6.629 -8.568 1.00 97.94 185 PHE A C 1
ATOM 1459 O O . PHE A 1 185 ? 25.151 -7.232 -9.061 1.00 97.94 185 PHE A O 1
ATOM 1466 N N . THR A 1 186 ? 23.235 -7.249 -7.885 1.00 98.00 186 THR A N 1
ATOM 1467 C CA . THR A 1 186 ? 23.226 -8.702 -7.677 1.00 98.00 186 THR A CA 1
ATOM 1468 C C . THR A 1 186 ? 23.170 -9.466 -8.999 1.00 98.00 186 THR A C 1
ATOM 1470 O O . THR A 1 186 ? 23.917 -10.422 -9.152 1.00 98.00 186 THR A O 1
ATOM 1473 N N . PHE A 1 187 ? 22.348 -9.035 -9.960 1.00 97.44 187 PHE A N 1
ATOM 1474 C CA . PHE A 1 187 ? 22.266 -9.677 -11.275 1.00 97.44 187 PHE A CA 1
ATOM 1475 C C . PHE A 1 187 ? 23.591 -9.623 -12.048 1.00 97.44 187 PHE A C 1
ATOM 1477 O O . PHE A 1 187 ? 23.970 -10.611 -12.659 1.00 97.44 187 PHE A O 1
ATOM 1484 N N . GLY A 1 188 ? 24.306 -8.495 -12.010 1.00 97.56 188 GLY A N 1
ATOM 1485 C CA . GLY A 1 188 ? 25.559 -8.339 -12.755 1.00 97.56 188 GLY A CA 1
ATOM 1486 C C . GLY A 1 188 ? 26.767 -9.090 -12.180 1.00 97.56 188 GLY A C 1
ATOM 1487 O O . GLY A 1 188 ? 27.765 -9.214 -12.880 1.00 97.56 188 GLY A O 1
ATOM 1488 N N . HIS A 1 189 ? 26.703 -9.550 -10.926 1.00 98.00 189 HIS A N 1
ATOM 1489 C CA . HIS A 1 189 ? 27.820 -10.222 -10.239 1.00 98.00 189 HIS A CA 1
ATOM 1490 C C . HIS A 1 189 ? 27.568 -11.705 -9.935 1.00 98.00 189 HIS A C 1
ATOM 1492 O O . HIS A 1 189 ? 28.477 -12.369 -9.436 1.00 98.00 189 HIS A O 1
ATOM 1498 N N . ALA A 1 190 ? 26.346 -12.191 -10.154 1.00 93.94 190 ALA A N 1
ATOM 1499 C CA . ALA A 1 190 ? 26.003 -13.605 -10.032 1.00 93.94 190 ALA A CA 1
ATOM 1500 C C . ALA A 1 190 ? 26.493 -14.382 -11.260 1.00 93.94 190 ALA A C 1
ATOM 1502 O O . ALA A 1 190 ? 26.951 -15.528 -11.061 1.00 93.94 190 ALA A O 1
#

Secondary structure (DSSP, 8-state):
-----HHHHHTTHHHHHHHHHHHHHHHTT--HHHHHHTS-HHHHHHTBGGG-TTS--TT--S-GGGTT-EEEEEEEEEEEE-TT--EEEE-PPPTT-SS---EEE-TTS-EEEE--SSSTT-SSBHHHHT-EEEEESGGGTT-EE--HHHHHHHHHHHTTBSEEEEE-TTTT--S-----HHHHHHHHH-

Organism: Prochlorococcus marinus (strain MIT 9303) (NCBI:txid59922)

pLDDT: mean 96.74, std 1.83, range [87.31, 98.44]

InterPro domains:
  IPR000932 Photosystem antenna protein-like [PF00421] (1-190)
  IPR036001 Photosystem antenna protein-like superfamily [SSF161077] (1-189)